Protein AF-A0A967F1Q0-F1 (afdb_monomer)

Structure (mmCIF, N/CA/C/O backbone):
data_AF-A0A967F1Q0-F1
#
_entry.id   AF-A0A967F1Q0-F1
#
loop_
_atom_site.group_PDB
_atom_site.id
_atom_site.type_symbol
_atom_site.label_atom_id
_atom_site.label_alt_id
_atom_site.label_comp_id
_atom_site.label_asym_id
_atom_site.label_entity_id
_atom_site.label_seq_id
_atom_site.pdbx_PDB_ins_code
_atom_site.Cartn_x
_atom_site.Cartn_y
_atom_site.Cartn_z
_atom_site.occupancy
_atom_site.B_iso_or_equiv
_atom_site.auth_seq_id
_atom_site.auth_comp_id
_atom_site.auth_asym_id
_atom_site.auth_atom_id
_atom_site.pdbx_PDB_model_num
ATOM 1 N N . MET A 1 1 ? -15.088 7.584 40.242 1.00 40.59 1 MET A N 1
ATOM 2 C CA . MET A 1 1 ? -15.648 7.899 38.911 1.00 40.59 1 MET A CA 1
ATOM 3 C C . MET A 1 1 ? -15.223 6.775 37.985 1.00 40.59 1 MET A C 1
ATOM 5 O O . MET A 1 1 ? -14.027 6.508 37.978 1.00 40.59 1 MET A O 1
ATOM 9 N N . PRO A 1 2 ? -16.142 6.062 37.309 1.00 47.38 2 PRO A N 1
ATOM 10 C CA . PRO A 1 2 ? -15.741 5.132 36.255 1.00 47.38 2 PRO A CA 1
ATOM 11 C C . PRO A 1 2 ? -14.922 5.892 35.206 1.00 47.38 2 PRO A C 1
ATOM 13 O O . PRO A 1 2 ? -15.144 7.087 34.994 1.00 47.38 2 PRO A O 1
ATOM 16 N N . ASP A 1 3 ? -13.945 5.217 34.608 1.00 48.47 3 ASP A N 1
ATOM 17 C CA . ASP A 1 3 ? -13.047 5.820 33.628 1.00 48.47 3 ASP A CA 1
ATOM 18 C C . ASP A 1 3 ? -13.888 6.428 32.481 1.00 48.47 3 ASP A C 1
ATOM 20 O O . ASP A 1 3 ? -14.773 5.738 31.961 1.00 48.47 3 ASP A O 1
ATOM 24 N N . PRO A 1 4 ? -13.674 7.689 32.046 1.00 51.78 4 PRO A N 1
ATOM 25 C CA . PRO A 1 4 ? -14.474 8.317 30.982 1.00 51.78 4 PRO A CA 1
ATOM 26 C C . PRO A 1 4 ? -14.461 7.543 29.654 1.00 51.78 4 PRO A C 1
ATOM 28 O O . PRO A 1 4 ? -15.267 7.803 28.767 1.00 51.78 4 PRO A O 1
ATOM 31 N N . ILE A 1 5 ? -13.526 6.601 29.510 1.00 51.22 5 ILE A N 1
ATOM 32 C CA . ILE A 1 5 ? -13.337 5.730 28.348 1.00 51.22 5 ILE A CA 1
ATOM 33 C C . ILE A 1 5 ? -14.239 4.479 28.410 1.00 51.22 5 ILE A C 1
ATOM 35 O O . ILE A 1 5 ? -14.384 3.795 27.397 1.00 51.22 5 ILE A O 1
ATOM 39 N N . GLU A 1 6 ? -14.870 4.179 29.547 1.00 62.12 6 GLU A N 1
ATOM 40 C CA . GLU A 1 6 ? -15.749 3.012 29.728 1.00 62.12 6 GLU A CA 1
ATOM 41 C C . GLU A 1 6 ? -17.246 3.348 29.727 1.00 62.12 6 GLU A C 1
ATOM 43 O O . GLU A 1 6 ? -18.082 2.443 29.735 1.00 62.12 6 GLU A O 1
ATOM 48 N N . THR A 1 7 ? -17.612 4.630 29.684 1.00 76.50 7 THR A N 1
ATOM 49 C CA . THR A 1 7 ? -19.016 5.046 29.637 1.00 76.50 7 THR A CA 1
ATOM 50 C C . THR A 1 7 ? -19.571 4.952 28.210 1.00 76.50 7 THR A C 1
ATOM 52 O O . THR A 1 7 ? -18.912 5.305 27.232 1.00 76.50 7 THR A O 1
ATOM 55 N N . LEU A 1 8 ? -20.803 4.448 28.080 1.00 82.38 8 LEU A N 1
ATOM 56 C CA . LEU A 1 8 ? -21.518 4.274 26.809 1.00 82.38 8 LEU A CA 1
ATOM 57 C C . LEU A 1 8 ? -22.806 5.120 26.812 1.00 82.38 8 LEU A C 1
ATOM 59 O O . LEU A 1 8 ? -23.900 4.566 26.823 1.00 82.38 8 LEU A O 1
ATOM 63 N N . PRO A 1 9 ? -22.714 6.465 26.807 1.00 86.25 9 PRO A N 1
ATOM 64 C CA . PRO A 1 9 ? -23.873 7.345 27.016 1.00 86.25 9 PRO A CA 1
ATOM 65 C C . PRO A 1 9 ? -24.923 7.279 25.898 1.00 86.25 9 PRO A C 1
ATOM 67 O O . PRO A 1 9 ? -26.062 7.681 26.100 1.00 86.25 9 PRO A O 1
ATOM 70 N N . ASN A 1 10 ? -24.540 6.792 24.715 1.00 87.00 10 ASN A N 1
ATOM 71 C CA . ASN A 1 10 ? -25.430 6.659 23.559 1.00 87.00 10 ASN A CA 1
ATOM 72 C C . ASN A 1 10 ? -26.118 5.287 23.488 1.00 87.00 10 ASN A C 1
ATOM 74 O O . ASN A 1 10 ? -26.827 5.010 22.521 1.00 87.00 10 ASN A O 1
ATOM 78 N N . LEU A 1 11 ? -25.845 4.402 24.446 1.00 84.94 11 LEU A N 1
ATOM 79 C CA . LEU A 1 11 ? -26.411 3.066 24.492 1.00 84.94 11 LEU A CA 1
ATOM 80 C C . LEU A 1 11 ? -27.620 3.069 25.432 1.00 84.94 11 LEU A C 1
ATOM 82 O O . LEU A 1 11 ? -27.528 3.538 26.561 1.00 84.94 11 LEU A O 1
ATOM 86 N N . ASP A 1 12 ? -28.741 2.528 24.966 1.00 88.38 12 ASP A N 1
ATOM 87 C CA . ASP A 1 12 ? -29.881 2.243 25.831 1.00 88.38 12 ASP A CA 1
ATOM 88 C C . ASP A 1 12 ? -29.633 0.934 26.595 1.00 88.38 12 ASP A C 1
ATOM 90 O O . ASP A 1 12 ? -29.639 -0.155 26.010 1.00 88.38 12 ASP A O 1
ATOM 94 N N . ASP A 1 13 ? -29.421 1.045 27.906 1.00 83.88 13 ASP A N 1
ATOM 95 C CA . ASP A 1 13 ? -29.172 -0.098 28.784 1.00 83.88 13 ASP A CA 1
ATOM 96 C C . ASP A 1 13 ? -30.352 -1.081 28.820 1.00 83.88 13 ASP A C 1
ATOM 98 O O . ASP A 1 13 ? -30.131 -2.284 28.965 1.00 83.88 13 ASP A O 1
ATOM 102 N N . ALA A 1 14 ? -31.596 -0.620 28.622 1.00 86.06 14 ALA A N 1
ATOM 103 C CA . ALA A 1 14 ? -32.768 -1.502 28.599 1.00 86.06 14 ALA A CA 1
ATOM 104 C C . ALA A 1 14 ? -32.758 -2.451 27.388 1.00 86.06 14 ALA A C 1
ATOM 106 O O . ALA A 1 14 ? -33.281 -3.568 27.442 1.00 86.06 14 ALA A O 1
ATOM 107 N N . SER A 1 15 ? -32.123 -2.018 26.299 1.00 84.38 15 SER A N 1
ATOM 108 C CA . SER A 1 15 ? -31.959 -2.792 25.071 1.00 84.38 15 SER A CA 1
ATOM 109 C C . SER A 1 15 ? -30.697 -3.664 25.076 1.00 84.38 15 SER A C 1
ATOM 111 O O . SER A 1 15 ? -30.542 -4.536 24.215 1.00 84.38 15 SER A O 1
ATOM 113 N N . PHE A 1 16 ? -29.786 -3.469 26.036 1.00 80.50 16 PHE A N 1
ATOM 114 C CA . PHE A 1 16 ? -28.521 -4.191 26.082 1.00 80.50 16 PHE A CA 1
ATOM 115 C C . PHE A 1 16 ? -28.653 -5.534 26.806 1.00 80.50 16 PHE A C 1
ATOM 117 O O . PHE A 1 16 ? -28.914 -5.608 28.004 1.00 80.50 16 PHE A O 1
ATOM 124 N N . ARG A 1 17 ? -28.405 -6.630 26.082 1.00 80.31 17 ARG A N 1
ATOM 125 C CA . ARG A 1 17 ? -28.360 -7.984 26.652 1.00 80.31 17 ARG A CA 1
ATOM 126 C C . ARG A 1 17 ? -26.935 -8.502 26.656 1.00 80.31 17 ARG A C 1
ATOM 128 O O . ARG A 1 17 ? -26.283 -8.546 25.614 1.00 80.31 17 ARG A O 1
ATOM 135 N N . GLN A 1 18 ? -26.465 -8.935 27.819 1.00 75.56 18 GLN A N 1
ATOM 136 C CA . GLN A 1 18 ? -25.165 -9.580 27.924 1.00 75.56 18 GLN A CA 1
ATOM 137 C C . GLN A 1 18 ? -25.164 -10.906 27.153 1.00 75.56 18 GLN A C 1
ATOM 139 O O . GLN A 1 18 ? -26.165 -11.622 27.106 1.00 75.56 18 GLN A O 1
ATOM 144 N N . VAL A 1 19 ? -24.038 -11.223 26.514 1.00 73.31 19 VAL A N 1
ATOM 145 C CA . VAL A 1 19 ? -23.930 -12.419 25.677 1.00 73.31 19 VAL A CA 1
ATOM 146 C C . VAL A 1 19 ? -23.923 -13.676 26.549 1.00 73.31 19 VAL A C 1
ATOM 148 O O . VAL A 1 19 ? -22.927 -13.996 27.200 1.00 73.31 19 VAL A O 1
ATOM 151 N N . GLU A 1 20 ? -25.020 -14.432 26.514 1.00 72.25 20 GLU A N 1
ATOM 152 C CA . GLU A 1 20 ? -25.109 -15.759 27.126 1.00 72.25 20 GLU A CA 1
ATOM 153 C C . GLU A 1 20 ? -24.398 -16.800 26.247 1.00 72.25 20 GLU A C 1
ATOM 155 O O . GLU A 1 20 ? -24.955 -17.317 25.277 1.00 72.25 20 GLU A O 1
ATOM 160 N N . ARG A 1 21 ? -23.148 -17.139 26.591 1.00 62.50 21 ARG A N 1
ATOM 161 C CA . ARG A 1 21 ? -22.324 -18.091 25.816 1.00 62.50 21 ARG A CA 1
ATOM 162 C C . ARG A 1 21 ? -22.986 -19.459 25.630 1.00 62.50 21 ARG A C 1
ATOM 164 O O . ARG A 1 21 ? -22.894 -20.022 24.543 1.00 62.50 21 ARG A O 1
ATOM 171 N N . GLY A 1 22 ? -23.705 -19.941 26.647 1.00 63.22 22 GLY A N 1
ATOM 172 C CA . GLY A 1 22 ? -24.428 -21.217 26.604 1.00 63.22 22 GLY A CA 1
ATOM 173 C C . GLY A 1 22 ? -25.547 -21.273 25.558 1.00 63.22 22 GLY A C 1
ATOM 174 O O . GLY A 1 22 ? -25.888 -22.360 25.105 1.00 63.22 22 GLY A O 1
ATOM 175 N N . ARG A 1 23 ? -26.077 -20.121 25.117 1.00 66.25 23 ARG A N 1
ATOM 176 C CA . ARG A 1 23 ? -27.060 -20.053 24.020 1.00 66.25 23 ARG A CA 1
ATOM 177 C C . ARG A 1 23 ? -26.425 -20.052 22.632 1.00 66.25 23 ARG A C 1
ATOM 179 O O . ARG A 1 23 ? -27.080 -20.451 21.677 1.00 66.25 23 ARG A O 1
ATOM 186 N N . LEU A 1 24 ? -25.190 -19.564 22.502 1.00 64.31 24 LEU A N 1
ATOM 187 C CA . LEU A 1 24 ? -24.530 -19.392 21.204 1.00 64.31 24 LEU A CA 1
ATOM 188 C C . LEU A 1 24 ? -23.693 -20.603 20.797 1.00 64.31 24 LEU A C 1
ATOM 190 O O . LEU A 1 24 ? -23.612 -20.915 19.612 1.00 64.31 24 LEU A O 1
ATOM 194 N N . LEU A 1 25 ? -23.051 -21.267 21.760 1.00 63.56 25 LEU A N 1
ATOM 195 C CA . LEU A 1 25 ? -22.160 -22.396 21.509 1.00 63.56 25 LEU A CA 1
ATOM 196 C C . LEU A 1 25 ? -22.367 -23.467 22.592 1.00 63.56 25 LEU A C 1
ATOM 198 O O . LEU A 1 25 ? -21.660 -23.456 23.599 1.00 63.56 25 LEU A O 1
ATOM 202 N N . PRO A 1 26 ? -23.294 -24.419 22.386 1.00 58.00 26 PRO A N 1
ATOM 203 C CA . PRO A 1 26 ? -23.620 -25.452 23.374 1.00 58.00 26 PRO A CA 1
ATOM 204 C C . PRO A 1 26 ? -22.434 -26.347 23.774 1.00 58.00 26 PRO A C 1
ATOM 206 O O . PRO A 1 26 ? -22.479 -26.994 24.813 1.00 58.00 26 PRO A O 1
ATOM 209 N N . SER A 1 27 ? -21.376 -26.394 22.953 1.00 57.84 27 SER A N 1
ATOM 210 C CA . SER A 1 27 ? -20.243 -27.320 23.100 1.00 57.84 27 SER A CA 1
ATOM 211 C C . SER A 1 27 ? -18.863 -26.639 23.089 1.00 57.84 27 SER A C 1
ATOM 213 O O . SER A 1 27 ? -17.848 -27.315 22.905 1.00 57.84 27 SER A O 1
ATOM 215 N N . ALA A 1 28 ? -18.774 -25.313 23.245 1.00 57.28 28 ALA A N 1
ATOM 216 C CA . ALA A 1 28 ? -17.474 -24.639 23.225 1.00 57.28 28 ALA A CA 1
ATOM 217 C C . ALA A 1 28 ? -16.734 -24.803 24.564 1.00 57.28 28 ALA A C 1
ATOM 219 O O . ALA A 1 28 ? -17.024 -24.118 25.539 1.00 57.28 28 ALA A O 1
ATOM 220 N N . SER A 1 29 ? -15.720 -25.669 24.570 1.00 56.41 29 SER A N 1
ATOM 221 C CA . SER A 1 29 ? -14.774 -25.916 25.671 1.00 56.41 29 SER A CA 1
ATOM 222 C C . SER A 1 29 ? -13.824 -24.748 25.982 1.00 56.41 29 SER A C 1
ATOM 224 O O . SER A 1 29 ? -12.983 -24.851 26.872 1.00 56.41 29 SER A O 1
ATOM 226 N N . ASN A 1 30 ? -13.923 -23.632 25.255 1.00 56.94 30 ASN A N 1
ATOM 227 C CA . ASN A 1 30 ? -13.058 -22.475 25.448 1.00 56.94 30 ASN A CA 1
ATOM 228 C C . ASN A 1 30 ? -13.654 -21.514 26.485 1.00 56.94 30 ASN A C 1
ATOM 230 O O . ASN A 1 30 ? -14.551 -20.729 26.190 1.00 56.94 30 ASN A O 1
ATOM 234 N N . THR A 1 31 ? -13.089 -21.533 27.693 1.00 60.00 31 THR A N 1
ATOM 235 C CA . THR A 1 31 ? -13.433 -20.638 28.816 1.00 60.00 31 THR A CA 1
ATOM 236 C C . THR A 1 31 ? -13.039 -19.171 28.564 1.00 60.00 31 THR A C 1
ATOM 238 O O . THR A 1 31 ? -13.511 -18.256 29.243 1.00 60.00 31 THR A O 1
ATOM 241 N N . ASN A 1 32 ? -12.182 -18.923 27.571 1.00 70.50 32 ASN A N 1
ATOM 242 C CA . ASN A 1 32 ? -11.602 -17.609 27.304 1.00 70.50 32 ASN A CA 1
ATOM 243 C C . ASN A 1 32 ? -12.605 -16.632 26.674 1.00 70.50 32 ASN A C 1
ATOM 245 O O . ASN A 1 32 ? -13.505 -17.006 25.923 1.00 70.50 32 ASN A O 1
ATOM 249 N N . TRP A 1 33 ? -12.433 -15.343 26.966 1.00 75.56 33 TRP A N 1
ATOM 250 C CA . TRP A 1 33 ? -13.214 -14.280 26.336 1.00 75.56 33 TRP A CA 1
ATOM 251 C C . TRP A 1 33 ? -12.875 -14.164 24.839 1.00 75.56 33 TRP A C 1
ATOM 253 O O . TRP A 1 33 ? -11.707 -14.331 24.479 1.00 75.56 33 TRP A O 1
ATOM 263 N N . PRO A 1 34 ? -13.849 -13.879 23.949 1.00 82.06 34 PRO A N 1
ATOM 264 C CA . PRO A 1 34 ? -13.570 -13.650 22.533 1.00 82.06 34 PRO A CA 1
ATOM 265 C C . PRO A 1 34 ? -12.533 -12.539 22.353 1.00 82.06 34 PRO A C 1
ATOM 267 O O . PRO A 1 34 ? -12.707 -11.449 22.889 1.00 82.06 34 PRO A O 1
ATOM 270 N N . ARG A 1 35 ? -11.456 -12.805 21.608 1.00 88.25 35 ARG A N 1
ATOM 271 C CA . ARG A 1 35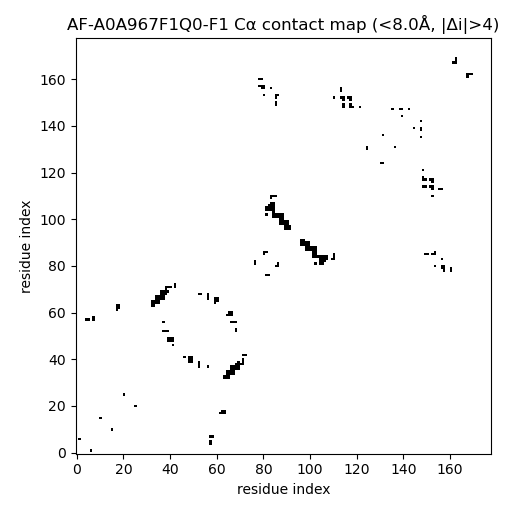 ? -10.357 -11.852 21.387 1.00 88.25 35 ARG A CA 1
ATOM 272 C C . ARG A 1 35 ? -10.526 -11.202 20.021 1.00 88.25 35 ARG A C 1
ATOM 274 O O . ARG A 1 35 ? -10.452 -11.888 19.005 1.00 88.25 35 ARG A O 1
ATOM 281 N N . ILE A 1 36 ? -10.768 -9.897 19.989 1.00 87.69 36 ILE A N 1
ATOM 282 C CA . ILE A 1 36 ? -11.128 -9.152 18.781 1.00 87.69 36 ILE A CA 1
ATOM 283 C C . ILE A 1 36 ? -10.080 -8.071 18.517 1.00 87.69 36 ILE A C 1
ATOM 285 O O . ILE A 1 36 ? -9.857 -7.177 19.333 1.00 87.69 36 ILE A O 1
ATOM 289 N N . LEU A 1 37 ? -9.436 -8.144 17.353 1.00 92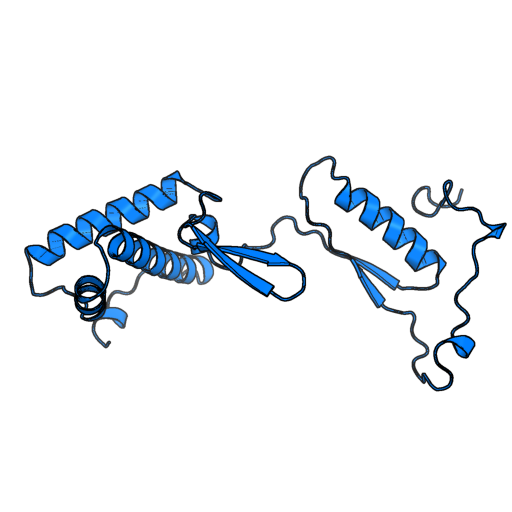.38 37 LEU A N 1
ATOM 290 C CA . LEU A 1 37 ? -8.545 -7.099 16.855 1.00 92.38 37 LEU A CA 1
ATOM 291 C C . LEU A 1 37 ? -9.341 -6.133 15.974 1.00 92.38 37 LEU A C 1
ATOM 293 O O . LEU A 1 37 ? -10.000 -6.566 15.031 1.00 92.38 37 LEU A O 1
ATOM 297 N N . LEU A 1 38 ? -9.253 -4.834 16.252 1.00 90.94 38 LEU A N 1
ATOM 298 C CA . LEU A 1 38 ? -9.904 -3.793 15.468 1.00 90.94 38 LEU A CA 1
ATOM 299 C C . LEU A 1 38 ? -8.885 -2.961 14.676 1.00 90.94 38 LEU A C 1
ATOM 301 O O . LEU A 1 38 ? -7.832 -2.578 15.196 1.00 90.94 38 LEU A O 1
ATOM 305 N N . LEU A 1 39 ? -9.225 -2.660 13.419 1.00 89.19 39 LEU A N 1
ATOM 306 C CA . LEU A 1 39 ? -8.392 -1.928 12.460 1.00 89.19 39 LEU A CA 1
ATOM 307 C C . LEU A 1 39 ? -9.158 -0.712 11.915 1.00 89.19 39 LEU A C 1
ATOM 309 O O . LEU A 1 39 ? -10.338 -0.827 11.591 1.00 89.19 39 LEU A O 1
ATOM 313 N N . HIS A 1 40 ? -8.489 0.436 11.748 1.00 86.44 40 HIS A N 1
ATOM 314 C CA . HIS A 1 40 ? -9.099 1.661 11.207 1.00 86.44 40 HIS A CA 1
ATOM 315 C C . HIS A 1 40 ? -8.289 2.254 10.045 1.00 86.44 40 HIS A C 1
ATOM 317 O O . HIS A 1 40 ? -7.100 2.486 10.172 1.00 86.44 40 HIS A O 1
ATOM 323 N N . GLY A 1 41 ? -8.912 2.603 8.917 1.00 80.44 41 GLY A N 1
ATOM 324 C CA . GLY A 1 41 ? -8.188 2.965 7.682 1.00 80.44 41 GLY A CA 1
ATOM 325 C C . GLY A 1 41 ? -7.621 4.392 7.560 1.00 80.44 41 GLY A C 1
ATOM 326 O O . GLY A 1 41 ? -7.178 4.765 6.477 1.00 80.44 41 GLY A O 1
ATOM 327 N N . SER A 1 42 ? -7.662 5.227 8.603 1.00 78.75 42 SER A N 1
ATOM 328 C CA . SER A 1 42 ? -7.215 6.631 8.535 1.00 78.75 42 SER A CA 1
ATOM 329 C C . SER A 1 42 ? -6.230 6.987 9.648 1.00 78.75 42 SER A C 1
ATOM 331 O O . SER A 1 42 ? -6.495 6.716 10.820 1.00 78.75 42 SER A O 1
ATOM 333 N N . LEU A 1 43 ? -5.137 7.654 9.253 1.00 77.62 43 LEU A N 1
ATOM 334 C CA . LEU A 1 43 ? -4.059 8.172 10.111 1.00 77.62 43 LEU A CA 1
ATOM 335 C C . LEU A 1 43 ? -4.200 9.672 10.426 1.00 77.62 43 LEU A C 1
ATOM 337 O O . LEU A 1 43 ? -3.284 10.295 10.953 1.00 77.62 43 LEU A O 1
ATOM 341 N N . ARG A 1 44 ? -5.328 10.289 10.057 1.00 77.31 44 ARG A N 1
ATOM 342 C CA . ARG A 1 44 ? -5.566 11.713 10.330 1.00 77.31 44 ARG A CA 1
ATOM 343 C C . ARG A 1 44 ? -5.627 11.967 11.834 1.00 77.31 44 ARG A C 1
ATOM 345 O O . ARG A 1 44 ? -6.139 11.131 12.575 1.00 77.31 44 ARG A O 1
ATOM 352 N N . ASN A 1 45 ? -5.230 13.172 12.247 1.00 70.56 45 ASN A N 1
ATOM 353 C CA . ASN A 1 45 ? -5.327 13.607 13.642 1.00 70.56 45 ASN A CA 1
ATOM 354 C C . ASN A 1 45 ? -6.757 13.433 14.203 1.00 70.56 45 ASN A C 1
ATOM 356 O O . ASN A 1 45 ? -6.947 12.838 15.262 1.00 70.56 45 ASN A O 1
ATOM 360 N N . ARG A 1 46 ? -7.776 13.844 13.428 1.00 83.94 46 ARG A N 1
ATOM 361 C CA . ARG A 1 46 ? -9.199 13.565 13.691 1.00 83.94 46 ARG A CA 1
ATOM 362 C C . ARG A 1 46 ? -9.739 12.585 12.647 1.00 83.94 46 ARG A C 1
ATOM 364 O O . ARG A 1 46 ? -9.877 12.928 11.473 1.00 83.94 46 ARG A O 1
ATOM 371 N N . SER A 1 47 ? -10.008 11.352 13.070 1.00 84.38 47 SER A N 1
ATOM 372 C CA . SER A 1 47 ? -10.329 10.219 12.195 1.00 84.38 47 SER A CA 1
ATOM 373 C C . SER A 1 47 ? -11.651 9.574 12.616 1.00 84.38 47 SER A C 1
ATOM 375 O O . SER A 1 47 ? -11.690 8.850 13.605 1.00 84.38 47 SER A O 1
ATOM 377 N N . PHE A 1 48 ? -12.734 9.807 11.865 1.00 89.81 48 PHE A N 1
ATOM 378 C CA . PHE A 1 48 ? -14.055 9.241 12.187 1.00 89.81 48 PHE A CA 1
ATOM 379 C C . PHE A 1 48 ? -14.052 7.712 12.206 1.00 89.81 48 PHE A C 1
ATOM 381 O O . PHE A 1 48 ? -14.636 7.118 13.100 1.00 89.81 48 PHE A O 1
ATOM 388 N N . SER A 1 49 ? -13.324 7.066 11.289 1.00 83.81 49 SER A N 1
ATOM 389 C CA . SER A 1 49 ? -13.159 5.609 11.317 1.00 83.81 49 SER A CA 1
ATOM 390 C C . SER A 1 49 ? -12.471 5.125 12.593 1.00 83.81 49 SER A C 1
ATOM 392 O O . SER A 1 49 ? -12.811 4.056 13.087 1.00 83.81 49 SER A O 1
ATOM 394 N N . ARG A 1 50 ? -11.509 5.895 13.129 1.00 86.56 50 ARG A N 1
ATOM 395 C CA . ARG A 1 50 ? -10.842 5.559 14.395 1.00 86.56 50 ARG A CA 1
ATOM 396 C C . ARG A 1 50 ? -11.810 5.725 15.565 1.00 86.56 50 ARG A C 1
ATOM 398 O O . ARG A 1 50 ? -11.942 4.796 16.344 1.00 86.56 50 ARG A O 1
ATOM 405 N N . LEU A 1 51 ? -12.551 6.833 15.613 1.00 90.25 51 LEU A N 1
ATOM 406 C CA . LEU A 1 51 ? -13.559 7.084 16.651 1.00 90.25 51 LEU A CA 1
ATOM 407 C C . LEU A 1 51 ? -14.653 6.003 16.666 1.00 90.25 51 LEU A C 1
ATOM 409 O O . LEU A 1 51 ? -14.964 5.454 17.712 1.00 90.25 51 LEU A O 1
ATOM 413 N N . VAL A 1 52 ? -15.180 5.616 15.499 1.00 91.44 52 VAL A N 1
ATOM 414 C CA . VAL A 1 52 ? -16.150 4.507 15.389 1.00 91.44 52 VAL A CA 1
ATOM 415 C C . VAL A 1 52 ? -15.544 3.188 15.869 1.00 91.44 52 VAL A C 1
ATOM 417 O O . VAL A 1 52 ? -16.218 2.398 16.521 1.00 91.44 52 VAL A O 1
ATOM 420 N N . THR A 1 53 ? -14.267 2.950 15.569 1.00 91.94 53 THR A N 1
ATOM 421 C CA . THR A 1 53 ? -13.554 1.755 16.034 1.00 91.94 53 THR A CA 1
ATOM 422 C C . THR A 1 53 ? -13.398 1.747 17.557 1.00 91.94 53 THR A C 1
ATOM 424 O O . THR A 1 53 ? -13.546 0.701 18.182 1.00 91.94 53 THR A O 1
ATOM 427 N N . GLU A 1 54 ? -13.130 2.902 18.163 1.00 90.44 54 GLU A N 1
ATOM 428 C CA . GLU A 1 54 ? -13.049 3.064 19.617 1.00 90.44 54 GLU A CA 1
ATOM 429 C C . GLU A 1 54 ? -14.410 2.799 20.284 1.00 90.44 54 GLU A C 1
ATOM 431 O O . GLU A 1 54 ? -14.465 2.028 21.241 1.00 90.44 54 GLU A O 1
ATOM 436 N N . GLU A 1 55 ? -15.513 3.325 19.738 1.00 92.12 55 GLU A N 1
ATOM 437 C CA . GLU A 1 55 ? -16.865 3.027 20.245 1.00 92.12 55 GLU A CA 1
ATOM 438 C C . GLU A 1 55 ? -17.239 1.548 20.073 1.00 92.12 55 GLU A C 1
ATOM 440 O O . GLU A 1 55 ? -17.743 0.913 21.000 1.00 92.12 55 GLU A O 1
ATOM 445 N N . ALA A 1 56 ? -16.929 0.953 18.917 1.00 92.50 56 ALA A N 1
ATOM 446 C CA . ALA A 1 56 ? -17.149 -0.471 18.683 1.00 92.50 56 ALA A CA 1
ATOM 447 C C . ALA A 1 56 ? -16.369 -1.333 19.687 1.00 92.50 56 ALA A C 1
ATOM 449 O O . ALA A 1 56 ? -16.904 -2.309 20.212 1.00 92.50 56 ALA A O 1
ATOM 450 N N . ALA A 1 57 ? -15.126 -0.957 20.009 1.00 91.69 57 ALA A N 1
ATOM 451 C CA . ALA A 1 57 ? -14.334 -1.652 21.017 1.00 91.69 57 ALA A CA 1
ATOM 452 C C . ALA A 1 57 ? -14.992 -1.592 22.405 1.00 91.69 57 ALA A C 1
ATOM 454 O O . ALA A 1 57 ? -15.021 -2.606 23.101 1.00 91.69 57 ALA A O 1
ATOM 455 N N . ARG A 1 58 ? -15.565 -0.448 22.801 1.00 89.50 58 ARG A N 1
ATOM 456 C CA . ARG A 1 58 ? -16.285 -0.319 24.082 1.00 89.50 58 ARG A CA 1
ATOM 457 C C . ARG A 1 58 ? -17.511 -1.226 24.141 1.00 89.50 58 ARG A C 1
ATOM 459 O O . ARG A 1 58 ? -17.675 -1.966 25.109 1.00 89.50 58 ARG A O 1
ATOM 466 N N . ILE A 1 59 ? -18.323 -1.231 23.084 1.00 90.44 59 ILE A N 1
ATOM 467 C CA . ILE A 1 59 ? -19.506 -2.097 22.979 1.00 90.44 59 ILE A CA 1
ATOM 468 C C . ILE A 1 59 ? -19.099 -3.577 23.074 1.00 90.44 59 ILE A C 1
ATOM 470 O O . ILE A 1 59 ? -19.692 -4.345 23.829 1.00 90.44 59 ILE A O 1
ATOM 474 N N . LEU A 1 60 ? -18.041 -3.982 22.368 1.00 89.56 60 LEU A N 1
ATOM 475 C CA . LEU A 1 60 ? -17.536 -5.358 22.394 1.00 89.56 60 LEU A CA 1
ATOM 476 C C . LEU A 1 60 ? -16.993 -5.768 23.770 1.00 89.56 60 LEU A C 1
ATOM 478 O O . LEU A 1 60 ? -17.257 -6.885 24.217 1.00 89.56 60 LEU A O 1
ATOM 482 N N . ARG A 1 61 ? -16.289 -4.875 24.477 1.00 88.00 61 ARG A N 1
ATOM 483 C CA . ARG A 1 61 ? -15.872 -5.122 25.870 1.00 88.00 61 ARG A CA 1
ATOM 484 C C . ARG A 1 61 ? -17.070 -5.310 26.784 1.00 88.00 61 ARG A C 1
ATOM 486 O O . ARG A 1 61 ? -17.069 -6.231 27.596 1.00 88.00 61 ARG A O 1
ATOM 493 N N . ARG A 1 62 ? -18.121 -4.504 26.610 1.00 86.00 62 ARG A N 1
ATOM 494 C CA . ARG A 1 62 ? -19.371 -4.645 27.367 1.00 86.00 62 ARG A CA 1
ATOM 495 C C . ARG A 1 62 ? -20.074 -5.978 27.084 1.00 86.00 62 ARG A C 1
ATOM 497 O O . ARG A 1 62 ? -20.671 -6.554 27.987 1.00 86.00 62 ARG A O 1
ATOM 504 N N . PHE A 1 63 ? -19.934 -6.518 25.873 1.00 85.94 63 PHE A N 1
ATOM 505 C CA . PHE A 1 63 ? -20.367 -7.878 25.529 1.00 85.94 63 PHE A CA 1
ATOM 506 C C . PHE A 1 63 ? -19.447 -8.995 26.066 1.00 85.94 63 PHE A C 1
ATOM 508 O O . PHE A 1 63 ? -19.745 -10.175 25.873 1.00 85.94 63 PHE A O 1
ATOM 515 N N . GLY A 1 64 ? -18.357 -8.663 26.765 1.00 84.44 64 GLY A N 1
ATOM 516 C CA . GLY A 1 64 ? -17.435 -9.629 27.366 1.00 84.44 64 GLY A CA 1
ATOM 517 C C . GLY A 1 64 ? -16.347 -10.139 26.417 1.00 84.44 64 GLY A C 1
ATOM 518 O O . GLY A 1 64 ? -15.910 -11.284 26.563 1.00 84.44 64 GLY A O 1
ATOM 519 N N . ALA A 1 65 ? -15.940 -9.326 25.435 1.00 86.12 65 ALA A N 1
ATOM 520 C CA . ALA A 1 65 ? -14.799 -9.591 24.557 1.00 86.12 65 ALA A CA 1
ATOM 521 C C . ALA A 1 65 ? -13.521 -8.863 25.024 1.00 86.12 65 ALA A C 1
ATOM 523 O O . ALA A 1 65 ? -13.566 -7.724 25.486 1.00 86.12 65 ALA A O 1
ATOM 524 N N . GLU A 1 66 ? -12.357 -9.487 24.831 1.00 87.06 66 GLU A N 1
ATOM 525 C CA . GLU A 1 66 ? -11.057 -8.810 24.895 1.00 87.06 66 GLU A C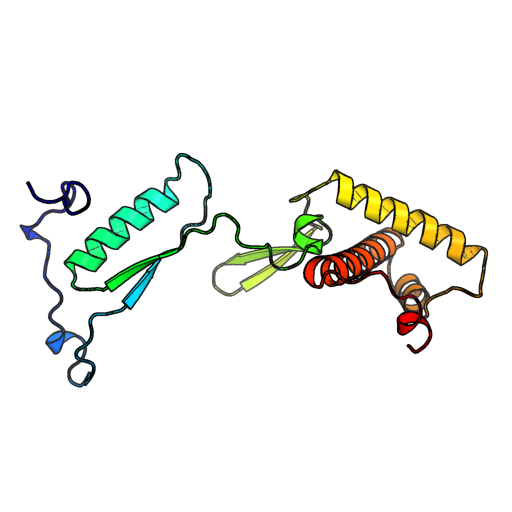A 1
ATOM 526 C C . GLU A 1 66 ? -10.825 -8.096 23.557 1.00 87.06 66 GLU A C 1
ATOM 528 O O . GLU A 1 66 ? -10.753 -8.737 22.512 1.00 87.06 66 GLU A O 1
ATOM 533 N N . THR A 1 67 ? -10.678 -6.773 23.560 1.00 91.25 67 THR A N 1
ATOM 534 C CA . THR A 1 67 ? -10.443 -6.010 22.322 1.00 91.25 67 THR A CA 1
ATOM 535 C C . THR A 1 67 ? -9.049 -5.404 22.291 1.00 91.25 67 THR A C 1
ATOM 537 O O . THR A 1 67 ? -8.625 -4.819 23.290 1.00 91.25 67 THR A O 1
ATOM 540 N N . ARG A 1 68 ? -8.391 -5.402 21.132 1.00 89.31 68 ARG A N 1
ATOM 541 C CA . ARG A 1 68 ? -7.174 -4.612 20.888 1.00 89.31 68 ARG A CA 1
ATOM 542 C C . ARG A 1 68 ? -7.347 -3.768 19.635 1.00 89.31 68 ARG A C 1
ATOM 544 O O . ARG A 1 68 ? -7.858 -4.265 18.638 1.00 89.31 68 ARG A O 1
ATOM 551 N N . THR A 1 69 ? -6.892 -2.522 19.668 1.00 86.19 69 THR A N 1
ATOM 552 C CA . THR A 1 69 ? -6.877 -1.643 18.490 1.00 86.19 69 THR A CA 1
ATOM 553 C C . THR A 1 69 ? -5.451 -1.535 17.981 1.00 86.19 69 THR A C 1
ATOM 555 O O . THR A 1 69 ? -4.537 -1.258 18.756 1.00 86.19 69 THR A O 1
ATOM 558 N N . PHE A 1 70 ? -5.245 -1.759 16.687 1.00 81.94 70 PHE A N 1
ATOM 559 C CA . PHE A 1 70 ? -3.920 -1.646 16.087 1.00 81.94 70 PHE A CA 1
ATOM 560 C C . PHE A 1 70 ? -3.664 -0.219 15.579 1.00 81.94 70 PHE A C 1
ATOM 562 O O . PHE A 1 70 ? -4.457 0.312 14.799 1.00 81.94 70 PHE A O 1
ATOM 569 N N . ASN A 1 71 ? -2.534 0.387 15.959 1.00 77.06 71 ASN A N 1
ATOM 570 C CA . ASN A 1 71 ? -2.105 1.663 15.388 1.00 77.06 71 ASN A CA 1
ATOM 571 C C . ASN A 1 71 ? -1.426 1.425 14.035 1.00 77.06 71 ASN A C 1
ATOM 573 O O . ASN A 1 71 ? -0.300 0.944 13.979 1.00 77.06 71 ASN A O 1
ATOM 577 N N . LEU A 1 72 ? -2.100 1.792 12.944 1.00 72.12 72 LEU A N 1
ATOM 578 C CA . LEU A 1 72 ? -1.548 1.656 11.592 1.00 72.12 72 LEU A CA 1
ATOM 579 C C . LEU A 1 72 ? -0.411 2.656 11.278 1.00 72.12 72 LEU A C 1
ATOM 581 O O . LEU A 1 72 ? 0.168 2.589 10.194 1.00 72.12 72 LEU A O 1
ATOM 585 N N . SER A 1 73 ? -0.110 3.613 12.164 1.00 72.00 73 SER A N 1
ATOM 586 C CA . SER A 1 73 ? 0.943 4.609 11.920 1.00 72.00 73 SER A CA 1
ATOM 587 C C . SER A 1 73 ? 2.307 3.933 11.872 1.00 72.00 73 SER A C 1
ATOM 589 O O . SER A 1 73 ? 2.658 3.178 12.771 1.00 72.00 73 SER A O 1
ATOM 591 N N . GLY A 1 74 ? 3.087 4.223 10.833 1.00 63.28 74 GLY A N 1
ATOM 592 C CA . GLY A 1 74 ? 4.420 3.640 10.678 1.00 63.28 74 GLY A CA 1
ATOM 593 C C . GLY A 1 74 ? 4.427 2.195 10.176 1.00 63.28 74 GLY A C 1
ATOM 594 O O . GLY A 1 74 ? 5.499 1.601 10.099 1.00 63.28 74 GLY A O 1
ATOM 595 N N . LEU A 1 75 ? 3.274 1.629 9.788 1.00 68.56 75 LEU A N 1
ATOM 596 C CA . LEU A 1 75 ? 3.275 0.382 9.028 1.00 68.56 75 LEU A CA 1
ATOM 597 C C . LEU A 1 75 ? 3.990 0.598 7.686 1.00 68.56 75 LEU A C 1
ATOM 599 O O . LEU A 1 75 ? 3.626 1.527 6.954 1.00 68.56 75 LEU A O 1
ATOM 603 N N . PRO A 1 76 ? 4.966 -0.255 7.330 1.00 55.62 76 PRO A N 1
ATOM 604 C CA . PRO A 1 76 ? 5.575 -0.198 6.015 1.00 55.62 76 PRO A CA 1
ATOM 605 C C . PRO A 1 76 ? 4.510 -0.507 4.966 1.00 55.62 76 PRO A C 1
ATOM 607 O O . PRO A 1 76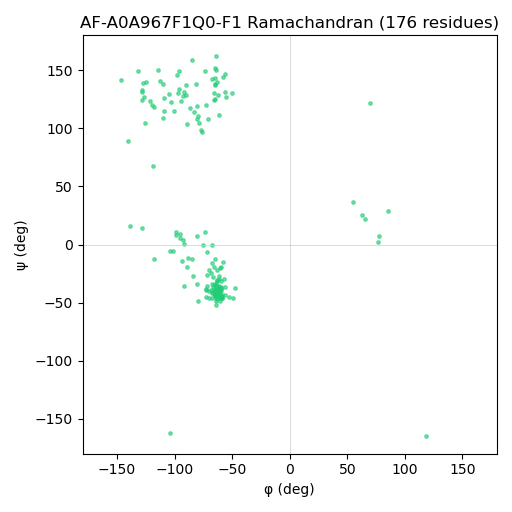 ? 3.665 -1.391 5.143 1.00 55.62 76 PRO A O 1
ATOM 610 N N . LEU A 1 77 ? 4.544 0.225 3.855 1.00 59.75 77 LEU A N 1
ATOM 611 C CA . LEU A 1 77 ? 3.748 -0.168 2.705 1.00 59.75 77 LEU A CA 1
ATOM 612 C C . LEU A 1 77 ? 4.274 -1.513 2.192 1.00 59.75 77 LEU A C 1
ATOM 614 O O . LEU A 1 77 ? 5.491 -1.696 2.114 1.00 59.75 77 LEU A O 1
ATOM 618 N N . PRO A 1 78 ? 3.390 -2.451 1.822 1.00 52.31 78 PRO A N 1
ATOM 619 C CA . PRO A 1 78 ? 3.805 -3.610 1.055 1.00 52.31 78 PRO A CA 1
ATOM 620 C C . PRO A 1 78 ? 4.366 -3.099 -0.282 1.00 52.31 78 PRO A C 1
ATOM 622 O O . PRO A 1 78 ? 3.622 -2.543 -1.089 1.00 52.31 78 PRO A O 1
ATOM 625 N N . ASP A 1 79 ? 5.676 -3.254 -0.474 1.00 57.69 79 ASP A N 1
ATOM 626 C CA . ASP A 1 79 ? 6.474 -2.853 -1.641 1.00 57.69 79 ASP A CA 1
ATOM 627 C C . ASP A 1 79 ? 6.679 -1.335 -1.881 1.00 57.69 79 ASP A C 1
ATOM 629 O O . ASP A 1 79 ? 5.756 -0.583 -2.199 1.00 57.69 79 ASP A O 1
ATOM 633 N N . ASP A 1 80 ? 7.945 -0.894 -1.927 1.00 60.53 80 ASP A N 1
ATOM 634 C CA . ASP A 1 80 ? 8.341 0.474 -2.325 1.00 60.53 80 ASP A CA 1
ATOM 635 C C . ASP A 1 80 ? 7.854 0.868 -3.718 1.00 60.53 80 ASP A C 1
ATOM 637 O O . ASP A 1 80 ? 7.581 2.035 -3.991 1.00 60.53 80 ASP A O 1
ATOM 641 N N . ALA A 1 81 ? 7.704 -0.099 -4.625 1.00 58.53 81 ALA A N 1
ATOM 642 C CA . ALA A 1 81 ? 7.148 0.171 -5.943 1.00 58.53 81 ALA A CA 1
ATOM 643 C C . ALA A 1 81 ? 5.720 0.742 -5.847 1.00 58.53 81 ALA A C 1
ATOM 645 O O . ALA A 1 81 ? 5.332 1.551 -6.692 1.00 58.53 81 ALA A O 1
ATOM 646 N N . ALA A 1 82 ? 4.947 0.357 -4.825 1.00 66.31 82 ALA A N 1
ATOM 647 C CA . ALA A 1 82 ? 3.631 0.924 -4.567 1.00 66.31 82 ALA A CA 1
ATOM 648 C C . ALA A 1 82 ? 3.721 2.350 -4.017 1.00 66.31 82 ALA A C 1
ATOM 650 O O . ALA A 1 82 ? 2.946 3.213 -4.437 1.00 66.31 82 ALA A O 1
ATOM 651 N N . TRP A 1 83 ? 4.706 2.609 -3.155 1.00 64.62 83 TRP A N 1
ATOM 652 C CA . TRP A 1 83 ? 5.009 3.943 -2.636 1.00 64.62 83 TRP A CA 1
ATOM 653 C C . TRP A 1 83 ? 5.614 4.892 -3.683 1.00 64.62 83 TRP A C 1
ATOM 655 O O . TRP A 1 83 ? 5.497 6.101 -3.550 1.00 64.62 83 TRP A O 1
ATOM 665 N N . LEU A 1 84 ? 6.202 4.376 -4.759 1.00 70.69 84 LEU A N 1
ATOM 666 C CA . LEU A 1 84 ? 6.743 5.165 -5.875 1.00 70.69 84 LEU A CA 1
ATOM 667 C C . LEU A 1 84 ? 5.733 5.368 -7.016 1.00 70.69 84 LEU A C 1
ATOM 669 O O . LEU A 1 84 ? 6.083 5.883 -8.078 1.00 70.69 84 LEU A O 1
ATOM 673 N N . GLY A 1 85 ? 4.491 4.897 -6.852 1.00 75.00 85 GLY A N 1
ATOM 674 C CA . GLY A 1 85 ? 3.480 4.940 -7.911 1.00 75.00 85 GLY A CA 1
ATOM 675 C C . GLY A 1 85 ? 3.825 4.072 -9.132 1.00 75.00 85 GLY A C 1
ATOM 676 O O . GLY A 1 85 ? 3.321 4.301 -10.226 1.00 75.00 85 GLY A O 1
ATOM 677 N N . LEU A 1 86 ? 4.684 3.061 -8.979 1.00 77.00 86 LEU A N 1
ATOM 678 C CA . LEU A 1 86 ? 5.143 2.179 -10.062 1.00 77.00 86 LEU A CA 1
ATOM 679 C C . LEU A 1 86 ? 4.330 0.879 -10.171 1.00 77.00 86 LEU A C 1
ATOM 681 O O . LEU A 1 86 ? 4.704 -0.020 -10.930 1.00 77.00 86 LEU A O 1
ATOM 685 N N . VAL A 1 87 ? 3.223 0.769 -9.433 1.00 76.50 87 VAL A N 1
ATOM 686 C CA . VAL A 1 87 ? 2.303 -0.379 -9.471 1.00 76.50 87 VAL A CA 1
ATOM 687 C C . VAL A 1 87 ? 0.928 0.018 -10.014 1.00 76.50 87 VAL A C 1
ATOM 689 O O . VAL A 1 87 ? 0.494 1.163 -9.844 1.00 76.50 87 VAL A O 1
ATOM 692 N N . PRO A 1 88 ? 0.207 -0.911 -10.664 1.00 73.50 88 PRO A N 1
ATOM 693 C CA . PRO A 1 88 ? -1.196 -0.723 -11.006 1.00 73.50 88 PRO A CA 1
ATOM 694 C C . PRO A 1 88 ? -2.057 -0.449 -9.770 1.00 73.50 88 PRO A C 1
ATOM 696 O O . PRO A 1 88 ? -1.850 -1.012 -8.700 1.00 73.50 88 PRO A O 1
ATOM 699 N N . ARG A 1 89 ? -3.062 0.408 -9.923 1.00 73.38 89 ARG A N 1
ATOM 700 C CA . ARG A 1 89 ? -4.031 0.708 -8.871 1.00 73.38 89 ARG A CA 1
ATOM 701 C C . ARG A 1 89 ? -4.975 -0.477 -8.692 1.00 73.38 89 ARG A C 1
ATOM 703 O O . ARG A 1 89 ? -5.677 -0.832 -9.631 1.00 73.38 89 ARG A O 1
ATOM 710 N N . GLN A 1 90 ? -5.013 -1.058 -7.503 1.00 72.94 90 GLN A N 1
ATOM 711 C CA . GLN A 1 90 ? -5.879 -2.192 -7.189 1.00 72.94 90 GLN A CA 1
ATOM 712 C C . GLN A 1 90 ? -7.173 -1.703 -6.526 1.00 72.94 90 GLN A C 1
ATOM 714 O O . GLN A 1 90 ? -7.144 -0.851 -5.635 1.00 72.94 90 GLN A O 1
ATOM 719 N N . TYR A 1 91 ? -8.309 -2.228 -6.976 1.00 61.56 91 TYR A N 1
ATOM 720 C CA . TYR A 1 91 ? -9.609 -2.056 -6.337 1.00 61.56 91 TYR A CA 1
ATOM 721 C C . TYR A 1 91 ? -10.155 -3.440 -5.996 1.00 61.56 91 TYR A C 1
ATOM 723 O O . TYR A 1 91 ? -10.305 -4.270 -6.890 1.00 61.56 91 TYR A O 1
ATOM 731 N N . SER A 1 92 ? -10.472 -3.687 -4.729 1.00 53.56 92 SER A N 1
ATOM 732 C CA . SER A 1 92 ? -11.156 -4.907 -4.305 1.00 53.56 92 SER A CA 1
ATOM 733 C C . SER A 1 92 ? -12.399 -4.546 -3.496 1.00 53.56 92 SER A C 1
ATOM 735 O O . SER A 1 92 ? -12.351 -3.750 -2.559 1.00 53.56 92 SER A O 1
ATOM 737 N N . SER A 1 93 ? -13.545 -5.095 -3.893 1.00 53.16 93 SER A N 1
ATOM 738 C CA . SER A 1 93 ? -14.774 -5.058 -3.098 1.00 53.16 93 SER A CA 1
ATOM 739 C C . SER A 1 93 ? -15.573 -6.338 -3.338 1.00 53.16 93 SER A C 1
ATOM 741 O O . SER A 1 93 ? -15.579 -6.876 -4.446 1.00 53.16 93 SER A O 1
ATOM 743 N N . GLY A 1 94 ? -16.196 -6.873 -2.281 1.00 50.09 94 GLY A N 1
ATOM 744 C CA . GLY A 1 94 ? -17.033 -8.077 -2.370 1.00 50.09 94 GLY A CA 1
ATOM 745 C C . GLY A 1 94 ? -16.333 -9.301 -2.982 1.00 50.09 94 GLY A C 1
ATOM 746 O O . GLY A 1 94 ? -16.950 -10.019 -3.763 1.00 50.09 94 GLY A O 1
ATOM 747 N N . GLY A 1 95 ? -15.037 -9.499 -2.707 1.00 55.44 95 GLY A N 1
ATOM 748 C CA . GLY A 1 95 ? -14.258 -10.645 -3.202 1.00 55.44 95 GLY A CA 1
ATOM 749 C C . GLY A 1 95 ? -13.819 -10.575 -4.671 1.00 55.44 95 GLY A C 1
ATOM 750 O O . GLY A 1 95 ? -13.186 -11.509 -5.152 1.00 55.44 95 GLY A O 1
ATOM 751 N N . LYS A 1 96 ? -14.114 -9.487 -5.398 1.00 52.34 96 LYS A N 1
ATOM 752 C CA . LYS A 1 96 ? -13.684 -9.304 -6.794 1.00 52.34 96 LYS A CA 1
ATOM 753 C C . LYS A 1 96 ? -12.516 -8.331 -6.867 1.00 52.34 96 LYS A C 1
ATOM 755 O O . LYS A 1 96 ? -12.634 -7.179 -6.451 1.00 52.34 96 LYS A O 1
ATOM 760 N N . GLU A 1 97 ? -11.405 -8.788 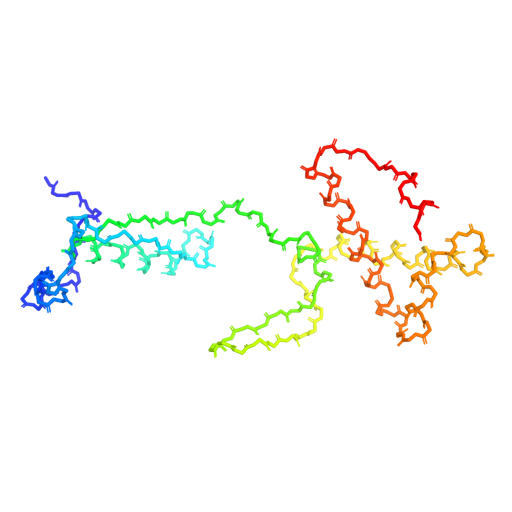-7.429 1.00 64.00 97 GLU A N 1
ATOM 761 C CA . GLU A 1 97 ? -10.213 -7.973 -7.640 1.00 64.00 97 GLU A CA 1
ATOM 762 C C . GLU A 1 97 ? -10.238 -7.322 -9.030 1.00 64.00 97 GLU A C 1
ATOM 764 O O . GLU A 1 97 ? -10.508 -7.973 -10.040 1.00 64.00 97 GLU A O 1
ATOM 769 N N . ARG A 1 98 ? -9.980 -6.012 -9.093 1.00 73.44 98 ARG A N 1
ATOM 770 C CA . ARG A 1 98 ? -9.880 -5.245 -10.340 1.00 73.44 98 ARG A CA 1
ATOM 771 C C . ARG A 1 98 ? -8.576 -4.459 -10.368 1.00 73.44 98 ARG A C 1
ATOM 773 O O . ARG A 1 98 ? -8.315 -3.632 -9.494 1.00 73.44 98 ARG A O 1
ATOM 780 N N . ILE A 1 99 ? -7.791 -4.675 -11.420 1.00 77.38 99 ILE A N 1
ATOM 781 C CA . ILE A 1 99 ? -6.539 -3.958 -11.673 1.00 77.38 99 ILE A CA 1
ATOM 782 C C . ILE A 1 99 ? -6.822 -2.765 -12.597 1.00 77.38 99 ILE A C 1
ATOM 784 O O . ILE A 1 99 ? -7.367 -2.919 -13.687 1.00 77.38 99 ILE A O 1
ATOM 788 N N . GLY A 1 100 ? -6.471 -1.563 -12.147 1.00 75.62 100 GLY A N 1
ATOM 789 C CA . GLY A 1 100 ? -6.637 -0.296 -12.859 1.00 75.62 100 GLY A CA 1
ATOM 790 C C . GLY A 1 100 ? -5.336 0.255 -13.455 1.00 75.62 100 GLY A C 1
ATOM 791 O O . GLY A 1 100 ? -4.337 -0.443 -13.617 1.00 75.62 100 GLY A O 1
ATOM 792 N N . ARG A 1 101 ? -5.338 1.553 -13.7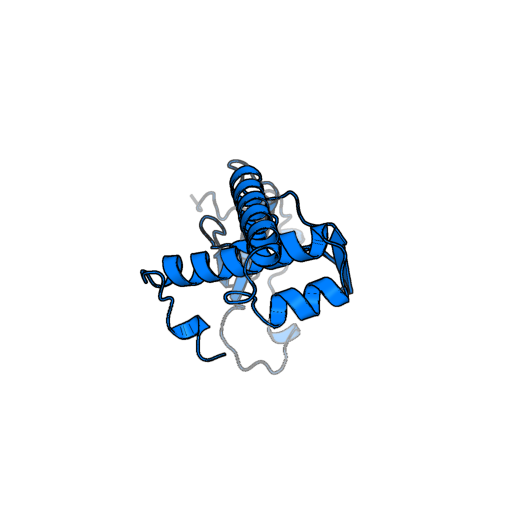92 1.00 80.12 101 ARG A N 1
ATOM 793 C CA . ARG A 1 101 ? -4.156 2.268 -14.320 1.00 80.12 101 ARG A CA 1
ATOM 794 C C . ARG A 1 101 ? -3.022 2.322 -13.290 1.00 80.12 101 ARG A C 1
ATOM 796 O O . ARG A 1 101 ? -3.271 2.171 -12.098 1.00 80.12 101 ARG A O 1
ATOM 803 N N . ILE A 1 102 ? -1.796 2.603 -13.743 1.00 74.81 102 ILE A N 1
ATOM 804 C CA . ILE A 1 102 ? -0.649 2.871 -12.858 1.00 74.81 102 ILE A CA 1
ATOM 805 C C . ILE A 1 102 ? -1.029 3.926 -11.810 1.00 74.81 102 ILE A C 1
ATOM 807 O O . ILE A 1 102 ? -1.634 4.955 -12.132 1.00 74.81 102 ILE A O 1
ATOM 811 N N . SER A 1 103 ? -0.735 3.622 -10.549 1.00 72.69 103 SER A N 1
ATOM 812 C CA . SER A 1 103 ? -1.055 4.470 -9.410 1.00 72.69 103 SER A CA 1
ATOM 813 C C . SER A 1 103 ? -0.288 5.790 -9.489 1.00 72.69 103 SER A C 1
ATOM 815 O O . SER A 1 103 ? 0.899 5.812 -9.768 1.00 72.69 103 SER A O 1
ATOM 817 N N . LYS A 1 104 ? -0.964 6.902 -9.190 1.00 67.75 104 LYS A N 1
ATOM 818 C CA . LYS A 1 104 ? -0.319 8.206 -8.944 1.00 67.75 104 LYS A CA 1
ATOM 819 C C . LYS A 1 104 ? -0.156 8.506 -7.448 1.00 67.75 104 LYS A C 1
ATOM 821 O O . LYS A 1 104 ? 0.049 9.651 -7.073 1.00 67.75 104 LYS A O 1
ATOM 826 N N . ARG A 1 105 ? -0.389 7.515 -6.584 1.00 63.41 105 ARG A N 1
ATOM 827 C CA . ARG A 1 105 ? -0.236 7.665 -5.131 1.00 63.41 105 ARG A CA 1
ATOM 828 C C . ARG A 1 105 ? 1.190 7.305 -4.744 1.00 63.41 105 ARG A C 1
ATOM 830 O O . ARG A 1 105 ? 1.674 6.291 -5.241 1.00 63.41 105 ARG A O 1
ATOM 837 N N . GLY A 1 106 ? 1.787 8.099 -3.855 1.00 71.06 106 GLY A N 1
ATOM 838 C CA . GLY A 1 106 ? 3.179 7.939 -3.447 1.00 71.06 106 GLY A CA 1
ATOM 839 C C . GLY A 1 106 ? 4.056 9.147 -3.783 1.00 71.06 106 GLY A C 1
ATOM 840 O O . GLY A 1 106 ? 3.527 10.214 -4.100 1.00 71.06 106 GLY A O 1
ATOM 841 N N . ASP A 1 107 ? 5.375 8.967 -3.732 1.00 78.75 107 ASP A N 1
ATOM 842 C CA . ASP A 1 107 ? 6.351 9.965 -4.181 1.00 78.75 107 ASP A CA 1
ATOM 843 C C . ASP A 1 107 ? 6.429 9.977 -5.717 1.00 78.75 107 ASP A C 1
ATOM 845 O O . ASP A 1 107 ? 7.100 9.164 -6.362 1.00 78.75 107 ASP A O 1
ATOM 849 N N . ASP A 1 108 ? 5.689 10.918 -6.304 1.00 75.12 108 ASP A N 1
ATOM 850 C CA . ASP A 1 108 ? 5.603 11.122 -7.750 1.00 75.12 108 ASP A CA 1
ATOM 851 C C . ASP A 1 108 ? 6.952 11.520 -8.365 1.00 75.12 108 ASP A C 1
ATOM 853 O O . ASP A 1 108 ? 7.221 11.194 -9.527 1.00 75.12 108 ASP A O 1
ATOM 857 N N . TYR A 1 109 ? 7.795 12.211 -7.595 1.00 84.56 109 TYR A N 1
ATOM 858 C CA . TYR A 1 109 ? 9.025 12.806 -8.086 1.00 84.56 109 TYR A CA 1
AT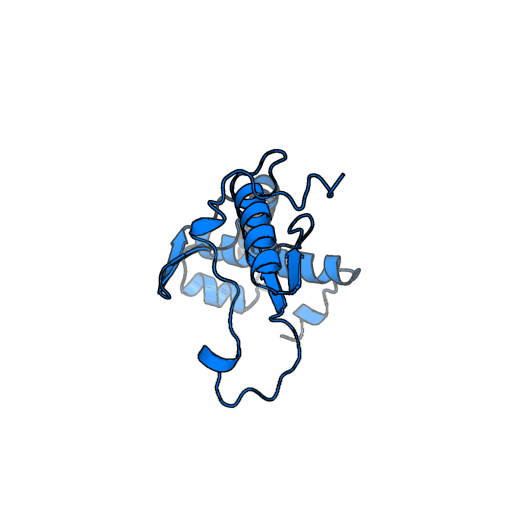OM 859 C C . TYR A 1 109 ? 10.103 11.737 -8.188 1.00 84.56 109 TYR A C 1
ATOM 861 O O . TYR A 1 109 ? 10.706 11.557 -9.250 1.00 84.56 109 TYR A O 1
ATOM 869 N N . LEU A 1 110 ? 10.270 10.944 -7.131 1.00 82.62 110 LEU A N 1
ATOM 870 C CA . LEU A 1 110 ? 11.190 9.816 -7.126 1.00 82.62 110 LEU A CA 1
ATOM 871 C C . LEU A 1 110 ? 10.764 8.742 -8.142 1.00 82.62 110 LEU A C 1
ATOM 873 O O . LEU A 1 110 ? 11.603 8.213 -8.877 1.00 82.62 110 LEU A O 1
ATOM 877 N N . GLY A 1 111 ? 9.455 8.492 -8.279 1.00 84.75 111 GLY A N 1
ATOM 878 C CA . GLY A 1 111 ? 8.907 7.639 -9.336 1.00 84.75 111 GLY A CA 1
ATOM 879 C C . GLY A 1 111 ? 9.260 8.138 -10.746 1.00 84.75 111 GLY A C 1
ATOM 880 O O . GLY A 1 111 ? 9.734 7.360 -11.582 1.00 84.75 111 GLY A O 1
ATOM 881 N N . LYS A 1 112 ? 9.108 9.444 -11.016 1.00 89.12 112 LYS A N 1
ATOM 882 C CA . LYS A 1 112 ? 9.532 10.064 -12.288 1.00 89.12 112 LYS A CA 1
ATOM 883 C C . LYS A 1 112 ? 11.034 9.920 -12.512 1.00 89.12 112 LYS A C 1
ATOM 885 O O . LYS A 1 112 ? 11.426 9.536 -13.614 1.00 89.12 112 LYS A O 1
ATOM 890 N N . LEU A 1 113 ? 11.870 10.181 -11.505 1.00 92.06 113 LEU A N 1
ATOM 891 C CA . LEU A 1 113 ? 13.327 10.043 -11.611 1.00 92.06 113 LEU A CA 1
ATOM 892 C C . LEU A 1 113 ? 13.734 8.617 -11.992 1.00 92.06 113 LEU A C 1
ATOM 894 O O . LEU A 1 113 ? 14.544 8.432 -12.899 1.00 92.06 113 LEU A O 1
ATOM 898 N N . LEU A 1 114 ? 13.114 7.604 -11.384 1.00 90.31 114 LEU A N 1
ATOM 899 C CA . LEU A 1 114 ? 13.351 6.204 -11.736 1.00 90.31 114 LEU A CA 1
ATOM 900 C C . LEU A 1 114 ? 12.929 5.875 -13.173 1.00 90.31 114 LEU A C 1
ATOM 902 O O . LEU A 1 114 ? 13.640 5.153 -13.873 1.00 90.31 114 LEU A O 1
ATOM 906 N N . VAL A 1 115 ? 11.808 6.423 -13.650 1.00 91.25 115 VAL A N 1
ATOM 907 C CA . VAL A 1 115 ? 11.367 6.258 -15.047 1.00 91.25 115 VAL A CA 1
ATOM 908 C C . VAL A 1 115 ? 12.302 6.984 -16.022 1.00 91.25 115 VAL A C 1
ATOM 910 O O . VAL A 1 115 ? 12.620 6.444 -17.085 1.00 91.25 115 VAL A O 1
ATOM 913 N N . HIS A 1 116 ? 12.792 8.174 -15.671 1.00 94.50 116 HIS A N 1
ATOM 914 C CA . HIS A 1 116 ? 13.794 8.895 -16.457 1.00 94.50 116 HIS A CA 1
ATOM 915 C C . HIS A 1 116 ? 15.128 8.141 -16.503 1.00 94.50 116 HIS A C 1
ATOM 917 O O . HIS A 1 116 ? 15.687 7.973 -17.587 1.00 94.50 116 HIS A O 1
ATOM 923 N N . GLY A 1 117 ? 15.590 7.594 -15.377 1.00 91.44 117 GLY A N 1
ATOM 924 C CA . GLY A 1 117 ? 16.765 6.722 -15.319 1.00 91.44 117 GLY A CA 1
ATOM 925 C C . GLY A 1 117 ? 16.578 5.439 -16.135 1.00 91.44 117 GLY A C 1
ATOM 926 O O . GLY A 1 117 ? 17.452 5.045 -16.904 1.00 91.44 117 GLY A O 1
ATOM 927 N N . ALA A 1 118 ? 15.398 4.818 -16.081 1.00 91.12 118 ALA A N 1
ATOM 928 C CA . ALA A 1 118 ? 15.080 3.695 -16.959 1.00 91.12 118 ALA A CA 1
ATOM 929 C C . ALA A 1 118 ? 15.162 4.099 -18.439 1.00 91.12 118 ALA A C 1
ATOM 931 O O . ALA A 1 118 ? 15.647 3.322 -19.259 1.00 91.12 118 ALA A O 1
ATOM 932 N N . ARG A 1 119 ? 14.743 5.323 -18.788 1.00 93.06 119 ARG A N 1
ATOM 933 C CA . ARG A 1 119 ? 14.804 5.845 -20.160 1.00 93.06 119 ARG A CA 1
ATOM 934 C C . ARG A 1 119 ? 16.233 6.043 -20.642 1.00 93.06 119 ARG A C 1
ATOM 936 O O . ARG A 1 119 ? 16.517 5.663 -21.777 1.00 93.06 119 ARG A O 1
ATOM 943 N N . THR A 1 120 ? 17.136 6.560 -19.813 1.00 90.06 120 THR A N 1
ATOM 944 C CA . THR A 1 120 ? 18.550 6.706 -20.194 1.00 90.06 120 THR A CA 1
ATOM 945 C C . THR A 1 120 ? 19.213 5.346 -20.413 1.00 90.06 120 THR A C 1
ATOM 947 O O . THR A 1 120 ? 19.850 5.147 -21.448 1.00 90.06 120 THR A O 1
ATOM 950 N N . VAL A 1 121 ? 18.971 4.368 -19.530 1.00 86.56 121 VAL A N 1
ATOM 951 C CA . VAL A 1 121 ? 19.448 2.979 -19.689 1.00 86.56 121 VAL A CA 1
ATOM 952 C C . VAL A 1 121 ? 18.881 2.344 -20.963 1.00 86.56 121 VAL A C 1
ATOM 954 O O . VAL A 1 121 ? 19.601 1.720 -21.748 1.00 86.56 121 VAL A O 1
ATOM 957 N N . LEU A 1 122 ? 17.586 2.545 -21.222 1.00 85.62 122 LEU A N 1
ATOM 958 C CA . LEU A 1 122 ? 16.906 2.042 -22.412 1.00 85.62 122 LEU A CA 1
ATOM 959 C C . LEU A 1 122 ? 17.494 2.638 -23.704 1.00 85.62 122 LEU A C 1
ATOM 961 O O . LEU A 1 122 ? 17.591 1.931 -24.709 1.00 85.62 122 LEU A O 1
ATOM 965 N N . LEU A 1 123 ? 17.897 3.909 -23.694 1.00 84.25 123 LEU A N 1
ATOM 966 C CA . LEU A 1 123 ? 18.547 4.571 -24.829 1.00 84.25 123 LEU A CA 1
ATOM 967 C C . LEU A 1 123 ? 19.985 4.078 -25.029 1.00 84.25 123 LEU A C 1
ATOM 969 O O . LEU A 1 123 ? 20.356 3.730 -26.148 1.00 84.25 123 LEU A O 1
ATOM 973 N N . TRP A 1 124 ? 20.770 3.970 -23.958 1.00 79.31 124 TRP A N 1
ATOM 974 C CA . TRP A 1 124 ? 22.161 3.510 -24.023 1.00 79.31 124 TRP A CA 1
ATOM 975 C C . TRP A 1 124 ? 22.294 2.038 -24.434 1.00 79.31 124 TRP A C 1
ATOM 977 O O . TRP A 1 124 ? 23.163 1.704 -25.239 1.00 79.31 124 TRP A O 1
ATOM 987 N N . SER A 1 125 ? 21.375 1.171 -23.995 1.00 74.69 125 SER A N 1
ATOM 988 C CA . SER A 1 125 ? 21.328 -0.241 -24.422 1.00 74.69 125 SER A CA 1
ATOM 989 C C . SER A 1 125 ? 21.118 -0.427 -25.934 1.00 74.69 125 SER A C 1
ATOM 991 O O . SER A 1 125 ? 21.448 -1.477 -26.487 1.00 74.69 125 SER A O 1
ATOM 993 N N . ARG A 1 126 ? 20.598 0.591 -26.641 1.00 68.31 126 ARG A N 1
ATOM 994 C CA . ARG A 1 126 ? 20.504 0.566 -28.111 1.00 68.31 126 ARG A CA 1
ATOM 995 C C . ARG A 1 126 ? 21.876 0.713 -28.766 1.00 68.31 126 ARG A C 1
ATOM 997 O O . AR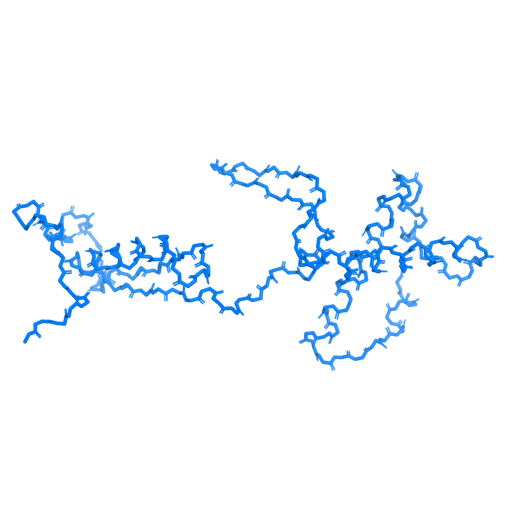G A 1 126 ? 22.111 0.067 -29.781 1.00 68.31 126 ARG A O 1
ATOM 1004 N N . ARG A 1 127 ? 22.769 1.515 -28.173 1.00 69.12 127 ARG A N 1
ATOM 1005 C CA . ARG A 1 127 ? 24.107 1.814 -28.708 1.00 69.12 127 ARG A CA 1
ATOM 1006 C C . ARG A 1 127 ? 25.134 0.716 -28.420 1.00 69.12 127 ARG A C 1
ATOM 1008 O O . ARG A 1 127 ? 25.976 0.468 -29.271 1.00 69.12 127 ARG A O 1
ATOM 1015 N N . LYS A 1 128 ? 25.057 0.033 -27.270 1.00 63.97 128 LYS A N 1
ATOM 1016 C CA . LYS A 1 128 ? 26.014 -1.022 -26.877 1.00 63.97 128 LYS A CA 1
ATOM 1017 C C . LYS A 1 128 ? 25.307 -2.379 -26.729 1.00 63.97 128 LYS A C 1
ATOM 1019 O O . LYS A 1 128 ? 24.397 -2.509 -25.912 1.00 63.97 128 LYS A O 1
ATOM 1024 N N . LYS A 1 129 ? 25.693 -3.385 -27.531 1.00 57.75 129 LYS A N 1
ATOM 1025 C CA . LYS A 1 129 ? 25.129 -4.758 -27.479 1.00 57.75 129 LYS A CA 1
ATOM 1026 C C . LYS A 1 129 ? 25.500 -5.499 -26.186 1.00 57.75 129 LYS A C 1
ATOM 1028 O O . LYS A 1 129 ? 24.675 -6.221 -25.641 1.00 57.75 129 LYS A O 1
ATOM 1033 N N . GLU A 1 130 ? 26.694 -5.242 -25.664 1.00 54.06 130 GLU A N 1
ATOM 1034 C CA . GLU A 1 130 ? 27.357 -5.976 -24.569 1.00 54.06 130 GLU A CA 1
ATOM 1035 C C . GLU A 1 130 ? 26.801 -5.751 -23.149 1.00 54.06 130 GLU A C 1
ATOM 1037 O O . GLU A 1 130 ? 27.401 -6.164 -22.168 1.00 54.06 130 GLU A O 1
ATOM 1042 N N . GLY A 1 131 ? 25.641 -5.108 -23.008 1.00 55.59 131 GLY A N 1
ATOM 1043 C CA . GLY A 1 131 ? 24.996 -4.876 -21.706 1.00 55.59 131 GLY A CA 1
ATOM 1044 C C . GLY A 1 131 ? 23.486 -5.087 -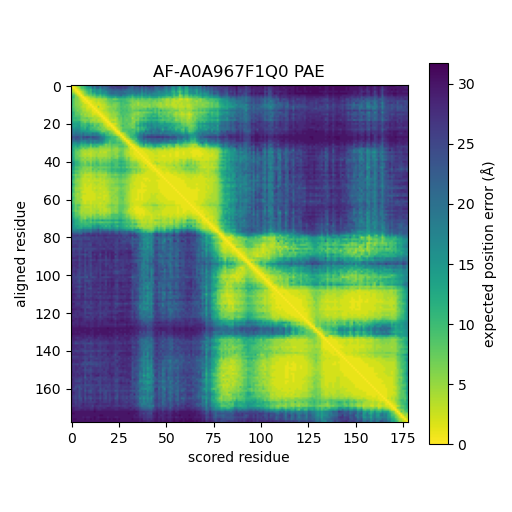21.728 1.00 55.59 131 GLY A C 1
ATOM 1045 O O . GLY A 1 131 ? 22.769 -4.596 -20.852 1.00 55.59 131 GLY A O 1
ATOM 1046 N N . ARG A 1 132 ? 22.965 -5.752 -22.766 1.00 62.00 132 ARG A N 1
ATOM 1047 C CA . ARG A 1 132 ? 21.527 -5.958 -22.921 1.00 62.00 132 ARG A CA 1
ATOM 1048 C C . ARG A 1 132 ? 21.078 -7.151 -22.099 1.00 62.00 132 ARG A C 1
ATOM 1050 O O . ARG A 1 132 ? 21.401 -8.295 -22.388 1.00 62.00 132 ARG A O 1
ATOM 1057 N N . SER A 1 133 ? 20.261 -6.880 -21.090 1.00 70.56 133 SER A N 1
ATOM 1058 C CA . SER A 1 133 ? 19.558 -7.948 -20.391 1.00 70.56 133 SER A CA 1
ATOM 1059 C C . SER A 1 133 ? 18.581 -8.624 -21.359 1.00 70.56 133 SER A C 1
ATOM 1061 O O . SER A 1 133 ? 17.703 -7.950 -21.906 1.00 70.56 133 SER A O 1
ATOM 1063 N N . ARG A 1 134 ? 18.682 -9.952 -21.512 1.00 79.69 134 ARG A N 1
ATOM 1064 C CA . ARG A 1 134 ? 17.732 -10.785 -22.281 1.00 79.69 134 ARG A CA 1
ATOM 1065 C C . ARG A 1 134 ? 16.271 -10.473 -21.938 1.00 79.69 134 ARG A C 1
ATOM 1067 O O . ARG A 1 134 ? 15.413 -10.405 -22.813 1.00 79.69 134 ARG A O 1
ATOM 1074 N N . TRP A 1 135 ? 15.995 -10.192 -20.664 1.00 81.94 135 TRP A N 1
ATOM 1075 C CA . TRP A 1 135 ? 14.670 -9.789 -20.191 1.00 81.94 135 TRP A CA 1
ATOM 1076 C C . TRP A 1 135 ? 14.182 -8.464 -20.802 1.00 81.94 135 TRP A C 1
ATOM 1078 O O . TRP A 1 135 ? 13.007 -8.348 -21.148 1.00 81.94 135 TRP A O 1
ATOM 1088 N N . GLN A 1 136 ? 15.062 -7.468 -20.962 1.00 82.94 136 GLN A N 1
ATOM 1089 C CA . GLN A 1 136 ? 14.700 -6.183 -21.574 1.00 82.94 136 GLN A CA 1
ATOM 1090 C C . GLN A 1 136 ? 14.366 -6.354 -23.058 1.00 82.94 136 GLN A C 1
ATOM 1092 O O . GLN A 1 136 ? 13.392 -5.771 -23.528 1.00 82.94 136 GLN A O 1
ATOM 1097 N N . GLU A 1 137 ? 15.141 -7.159 -23.788 1.00 83.25 137 GLU A N 1
ATOM 1098 C CA . GLU A 1 137 ? 14.886 -7.447 -25.205 1.00 83.25 137 GLU A CA 1
ATOM 1099 C C . GLU A 1 137 ? 13.564 -8.200 -25.392 1.00 83.25 137 GLU A C 1
ATOM 1101 O O . GLU A 1 137 ? 12.702 -7.745 -26.145 1.00 83.25 137 GLU A O 1
ATOM 1106 N N . ALA A 1 138 ? 13.339 -9.266 -24.618 1.00 86.06 138 ALA A N 1
ATOM 1107 C CA . ALA A 1 138 ? 12.085 -10.017 -24.640 1.00 86.06 138 ALA A CA 1
ATOM 1108 C C . ALA A 1 138 ? 10.868 -9.144 -24.280 1.00 86.06 138 ALA A C 1
ATOM 1110 O O . ALA A 1 138 ? 9.783 -9.300 -24.841 1.00 86.06 138 ALA A O 1
ATOM 1111 N N . LEU A 1 139 ? 11.022 -8.199 -23.345 1.00 86.56 139 LEU A N 1
ATOM 1112 C CA . LEU A 1 139 ? 9.938 -7.295 -22.967 1.00 86.56 139 LEU A CA 1
ATOM 1113 C C . LEU A 1 139 ? 9.644 -6.250 -24.048 1.00 86.56 139 LEU A C 1
ATOM 1115 O O . LEU A 1 139 ? 8.474 -5.969 -24.303 1.00 86.56 139 LEU A O 1
ATOM 1119 N N . ARG A 1 140 ? 10.675 -5.714 -24.707 1.00 86.31 140 ARG A N 1
ATOM 1120 C CA . ARG A 1 140 ? 10.520 -4.790 -25.842 1.00 86.31 140 ARG A CA 1
ATOM 1121 C C . ARG A 1 140 ? 9.856 -5.444 -27.042 1.00 86.31 140 ARG A C 1
ATOM 1123 O O . ARG A 1 140 ? 9.069 -4.784 -27.705 1.00 86.31 140 ARG A O 1
ATOM 1130 N N . ALA A 1 141 ? 10.152 -6.716 -27.300 1.00 88.81 141 ALA A N 1
ATOM 1131 C CA . ALA A 1 141 ? 9.565 -7.443 -28.421 1.00 88.81 141 ALA A CA 1
ATOM 1132 C C . ALA A 1 141 ? 8.032 -7.542 -28.320 1.00 88.81 141 ALA A C 1
ATOM 1134 O O . ALA A 1 141 ? 7.355 -7.634 -29.336 1.00 88.81 141 ALA A O 1
ATOM 1135 N N . ARG A 1 142 ? 7.478 -7.496 -27.099 1.00 93.12 142 ARG A N 1
ATOM 1136 C CA . ARG A 1 142 ? 6.050 -7.745 -26.843 1.00 93.12 142 ARG A CA 1
ATOM 1137 C C . ARG A 1 142 ? 5.270 -6.568 -26.254 1.00 93.12 142 ARG A C 1
ATOM 1139 O O . ARG A 1 142 ? 4.050 -6.655 -26.176 1.00 93.12 142 ARG A O 1
ATOM 1146 N N . ARG A 1 143 ? 5.922 -5.497 -25.772 1.00 90.56 143 ARG A N 1
ATOM 1147 C CA . ARG A 1 143 ? 5.259 -4.364 -25.083 1.00 90.56 143 ARG A CA 1
ATOM 1148 C C . ARG A 1 143 ? 5.711 -3.001 -25.616 1.00 90.56 143 ARG A C 1
ATOM 1150 O O . ARG A 1 143 ? 6.879 -2.841 -25.963 1.00 90.56 143 ARG A O 1
ATOM 1157 N N . PRO A 1 144 ? 4.829 -1.981 -25.584 1.00 92.75 144 PRO A N 1
ATOM 1158 C CA . PRO A 1 144 ? 5.194 -0.622 -25.972 1.00 92.75 144 PRO A CA 1
ATOM 1159 C C . PRO A 1 144 ? 6.236 -0.018 -25.022 1.00 92.75 144 PRO A C 1
ATOM 1161 O O . PRO A 1 144 ? 6.266 -0.319 -23.826 1.00 92.75 144 PRO A O 1
ATOM 1164 N N . THR A 1 145 ? 7.049 0.904 -25.541 1.00 89.94 145 THR A N 1
ATOM 1165 C CA . THR A 1 145 ? 8.203 1.505 -24.850 1.00 89.94 145 THR A CA 1
ATOM 1166 C C . THR A 1 145 ? 7.890 2.011 -23.443 1.00 89.94 145 THR A C 1
ATOM 1168 O O . THR A 1 145 ? 8.631 1.715 -22.512 1.00 89.94 145 THR A O 1
ATOM 1171 N N . ASN A 1 146 ? 6.780 2.730 -23.250 1.00 89.25 146 ASN A N 1
ATOM 1172 C CA . ASN A 1 146 ? 6.430 3.283 -21.937 1.00 89.25 146 ASN A CA 1
ATOM 1173 C C . ASN A 1 146 ? 6.170 2.190 -20.885 1.00 89.25 146 ASN A C 1
ATOM 1175 O O . ASN A 1 146 ? 6.521 2.370 -19.723 1.00 89.25 146 ASN A O 1
ATOM 1179 N N . VAL A 1 147 ? 5.634 1.033 -21.287 1.00 88.19 147 VAL A N 1
ATOM 1180 C CA . VAL A 1 147 ? 5.450 -0.119 -20.388 1.00 88.19 147 VAL A CA 1
ATOM 1181 C C . VAL A 1 147 ? 6.797 -0.736 -20.021 1.00 88.19 147 VAL A C 1
ATOM 1183 O O . VAL A 1 147 ? 7.015 -1.076 -18.862 1.00 88.19 147 VAL A O 1
ATOM 1186 N N . VAL A 1 148 ? 7.721 -0.834 -20.981 1.00 89.00 148 VAL A N 1
ATOM 1187 C CA . VAL A 1 148 ? 9.088 -1.317 -20.728 1.00 89.00 148 VAL A CA 1
ATOM 1188 C C . VAL A 1 148 ? 9.806 -0.407 -19.726 1.00 89.00 148 VAL A C 1
ATOM 1190 O O . VAL A 1 148 ? 10.425 -0.904 -18.789 1.00 89.00 148 VAL A O 1
ATOM 1193 N N . LEU A 1 149 ? 9.679 0.916 -19.880 1.00 90.50 149 LEU A N 1
ATOM 1194 C CA . LEU A 1 149 ? 10.272 1.902 -18.970 1.00 90.50 149 LEU A CA 1
ATOM 1195 C C . LEU A 1 149 ? 9.749 1.759 -17.539 1.00 90.50 149 LEU A C 1
ATOM 1197 O O . LEU A 1 149 ? 10.544 1.684 -16.606 1.00 90.50 149 LEU A O 1
ATOM 1201 N N . VAL A 1 150 ? 8.426 1.675 -17.368 1.00 88.44 150 VAL A N 1
ATOM 1202 C CA . VAL A 1 150 ? 7.808 1.507 -16.043 1.00 88.44 150 VAL A CA 1
ATOM 1203 C C . VAL A 1 150 ? 8.205 0.168 -15.422 1.00 88.44 150 VAL A C 1
ATOM 1205 O O . VAL A 1 150 ? 8.529 0.118 -14.241 1.00 88.44 150 VAL A O 1
ATOM 1208 N N . ALA A 1 151 ? 8.261 -0.910 -16.207 1.00 87.62 151 ALA A N 1
ATOM 1209 C CA . ALA A 1 151 ? 8.703 -2.214 -15.716 1.00 87.62 151 ALA A CA 1
ATOM 1210 C C . ALA A 1 151 ? 10.175 -2.204 -15.270 1.00 87.62 151 ALA A C 1
ATOM 1212 O O . ALA A 1 151 ? 10.516 -2.800 -14.249 1.00 87.62 151 ALA A O 1
ATOM 1213 N N . MET A 1 152 ? 11.053 -1.519 -16.009 1.00 88.19 152 MET A N 1
ATOM 1214 C CA . MET A 1 152 ? 12.454 -1.332 -15.618 1.00 88.19 152 MET A CA 1
ATOM 1215 C C . MET A 1 152 ? 12.576 -0.508 -14.337 1.00 88.19 152 MET A C 1
ATOM 1217 O O . MET A 1 152 ? 13.304 -0.913 -13.435 1.00 88.19 152 MET A O 1
ATOM 1221 N N . ALA A 1 153 ? 11.838 0.599 -14.236 1.00 88.69 153 ALA A N 1
ATOM 1222 C CA . ALA A 1 153 ? 11.796 1.428 -13.036 1.00 88.69 153 ALA A CA 1
ATOM 1223 C C . ALA A 1 153 ? 11.304 0.629 -11.818 1.00 88.69 153 ALA A C 1
ATOM 1225 O O . ALA A 1 153 ? 11.944 0.660 -10.772 1.00 88.69 153 ALA A O 1
ATOM 1226 N N . ASN A 1 154 ? 10.231 -0.155 -11.973 1.00 86.25 154 ASN A N 1
ATOM 1227 C CA . ASN A 1 154 ? 9.699 -1.027 -10.925 1.00 86.25 154 ASN A CA 1
ATOM 1228 C C . ASN A 1 154 ? 10.740 -2.073 -10.488 1.00 86.25 154 ASN A C 1
ATOM 1230 O O . ASN A 1 154 ? 10.993 -2.236 -9.297 1.00 86.25 154 ASN A O 1
ATOM 1234 N N . LYS A 1 155 ? 11.430 -2.720 -11.438 1.00 85.19 155 LYS A N 1
ATOM 1235 C CA . LYS A 1 155 ? 12.511 -3.665 -11.120 1.00 85.19 155 LYS A CA 1
ATOM 1236 C C . LYS A 1 155 ? 13.637 -2.996 -10.325 1.00 85.19 155 LYS A C 1
ATOM 1238 O O . LYS A 1 155 ? 14.106 -3.577 -9.353 1.00 85.19 155 LYS A O 1
ATOM 1243 N N . THR A 1 156 ? 14.059 -1.792 -10.714 1.00 86.69 156 THR A N 1
ATOM 1244 C CA . THR A 1 156 ? 15.082 -1.025 -9.985 1.00 86.69 156 THR A CA 1
ATOM 1245 C C . THR A 1 156 ? 14.608 -0.645 -8.585 1.00 86.69 156 THR A C 1
ATOM 1247 O O . THR A 1 156 ? 15.354 -0.846 -7.635 1.00 86.69 156 THR A O 1
ATOM 1250 N N . ALA A 1 157 ? 13.364 -0.184 -8.439 1.00 86.75 157 ALA A N 1
ATOM 1251 C CA . ALA A 1 157 ? 12.773 0.137 -7.142 1.00 86.75 157 ALA A CA 1
ATOM 1252 C C . ALA A 1 157 ? 12.813 -1.058 -6.177 1.00 86.75 157 ALA A C 1
ATOM 1254 O O . ALA A 1 157 ? 13.218 -0.907 -5.032 1.00 86.75 157 ALA A O 1
ATOM 1255 N N . ARG A 1 158 ? 12.480 -2.267 -6.651 1.00 82.88 158 ARG A N 1
ATOM 1256 C CA . ARG A 1 158 ? 12.533 -3.486 -5.822 1.00 82.88 158 ARG A CA 1
ATOM 1257 C C . ARG A 1 158 ? 13.955 -3.858 -5.396 1.00 82.88 158 ARG A C 1
ATOM 1259 O O . ARG A 1 158 ? 14.140 -4.356 -4.292 1.00 82.88 158 ARG A O 1
ATOM 1266 N N . VAL A 1 159 ? 14.955 -3.612 -6.247 1.00 82.56 159 VAL A N 1
ATOM 1267 C CA . VAL A 1 159 ? 16.372 -3.817 -5.893 1.00 82.56 159 VAL A CA 1
ATOM 1268 C C . VAL A 1 159 ? 16.811 -2.813 -4.829 1.00 82.56 159 VAL A C 1
ATOM 1270 O O . VAL A 1 159 ? 17.413 -3.215 -3.839 1.00 82.56 159 VAL A O 1
ATOM 1273 N N . VAL A 1 160 ? 16.472 -1.532 -5.004 1.00 85.00 160 VAL A N 1
ATOM 1274 C CA . VAL A 1 160 ? 16.772 -0.476 -4.024 1.00 85.00 160 VAL A CA 1
ATOM 1275 C C . VAL A 1 160 ? 16.121 -0.790 -2.677 1.00 85.00 160 VAL A C 1
ATOM 1277 O O . VAL A 1 160 ? 16.806 -0.747 -1.662 1.00 85.00 160 VAL A O 1
ATOM 1280 N N . TRP A 1 161 ? 14.851 -1.199 -2.659 1.00 82.81 161 TRP A N 1
ATOM 1281 C CA . TRP A 1 161 ? 14.170 -1.603 -1.427 1.00 82.81 161 TRP A CA 1
ATOM 1282 C C . TRP A 1 161 ? 14.864 -2.768 -0.723 1.00 82.81 161 TRP A C 1
ATOM 1284 O O . TRP A 1 161 ? 15.075 -2.720 0.486 1.00 82.81 161 TRP A O 1
ATOM 1294 N N . ALA A 1 162 ? 15.235 -3.811 -1.474 1.00 82.12 162 ALA A N 1
ATOM 1295 C CA . ALA A 1 162 ? 15.917 -4.975 -0.918 1.00 82.12 162 ALA A CA 1
ATOM 1296 C C . ALA A 1 162 ? 17.264 -4.587 -0.293 1.00 82.12 162 ALA A C 1
ATOM 1298 O O . ALA A 1 162 ? 17.585 -5.061 0.792 1.00 82.12 162 ALA A O 1
ATOM 1299 N N . MET A 1 163 ? 18.011 -3.692 -0.944 1.00 85.81 163 MET A N 1
ATOM 1300 C CA . MET A 1 163 ? 19.261 -3.150 -0.413 1.00 85.81 163 MET A CA 1
ATOM 1301 C C . MET A 1 163 ? 19.033 -2.340 0.867 1.00 85.81 163 MET A C 1
ATOM 1303 O O . MET A 1 163 ? 19.661 -2.616 1.884 1.00 85.81 163 MET A O 1
ATOM 1307 N N . LEU A 1 164 ? 18.102 -1.380 0.840 1.00 83.62 164 LEU A N 1
ATOM 1308 C CA . LEU A 1 164 ? 17.816 -0.500 1.977 1.00 83.62 164 LEU A CA 1
ATOM 1309 C C . LEU A 1 164 ? 17.279 -1.276 3.183 1.00 83.62 164 LEU A C 1
ATOM 1311 O O . LEU A 1 164 ? 17.725 -1.053 4.304 1.00 83.62 164 LEU A O 1
ATOM 1315 N N . SER A 1 165 ? 16.376 -2.229 2.953 1.00 80.69 165 SER A N 1
ATOM 1316 C CA . SER A 1 165 ? 15.767 -3.037 4.019 1.00 80.69 165 SER A CA 1
ATOM 1317 C C . SER A 1 165 ? 16.756 -3.993 4.682 1.00 80.69 165 SER A C 1
ATOM 1319 O O . SER A 1 165 ? 16.543 -4.401 5.819 1.00 80.69 165 SER A O 1
ATOM 1321 N N . ARG A 1 166 ? 17.825 -4.375 3.972 1.00 84.00 166 ARG A N 1
ATOM 1322 C CA . ARG A 1 166 ? 18.868 -5.283 4.470 1.00 84.00 166 ARG A CA 1
ATOM 1323 C C . ARG A 1 166 ? 20.140 -4.559 4.914 1.00 84.00 166 ARG A C 1
ATOM 1325 O O . ARG A 1 166 ? 21.045 -5.207 5.423 1.00 84.00 166 ARG A O 1
ATOM 1332 N N . GLY A 1 167 ? 20.230 -3.242 4.709 1.00 87.50 167 GLY A N 1
ATOM 1333 C CA . GLY A 1 167 ? 21.463 -2.480 4.927 1.00 87.50 167 GLY A CA 1
ATOM 1334 C C . GLY A 1 167 ? 22.614 -2.909 4.006 1.00 87.50 167 GLY A C 1
ATOM 1335 O O . GLY A 1 167 ? 23.780 -2.766 4.363 1.00 87.50 167 GLY A O 1
ATOM 1336 N N . GLU A 1 168 ? 22.303 -3.468 2.835 1.00 86.12 168 GLU A N 1
ATOM 1337 C CA . GLU A 1 168 ? 23.283 -4.014 1.894 1.00 86.12 168 GLU A CA 1
ATOM 1338 C C . GLU A 1 168 ? 23.645 -3.003 0.794 1.00 86.12 168 GLU A C 1
ATOM 1340 O O . GLU A 1 168 ? 22.824 -2.203 0.343 1.00 86.12 168 GLU A O 1
ATOM 1345 N N . THR A 1 169 ? 24.883 -3.071 0.302 1.00 87.88 169 THR A N 1
ATOM 1346 C CA . THR A 1 169 ? 25.341 -2.298 -0.860 1.00 87.88 169 THR A CA 1
ATOM 1347 C C . THR A 1 169 ? 25.010 -3.005 -2.177 1.00 87.88 169 THR A C 1
ATOM 1349 O O . THR A 1 169 ? 24.793 -4.217 -2.227 1.00 87.88 169 THR A O 1
ATOM 1352 N N . PHE A 1 170 ? 24.960 -2.248 -3.279 1.00 84.12 170 PHE A N 1
ATOM 1353 C CA . PHE A 1 170 ? 24.659 -2.816 -4.594 1.00 84.12 170 PHE A CA 1
ATOM 1354 C C . PHE A 1 170 ? 25.778 -3.765 -5.035 1.00 84.12 170 PHE A C 1
ATOM 1356 O O . PHE A 1 170 ? 26.929 -3.352 -5.156 1.00 84.12 170 PHE A O 1
ATOM 1363 N N . ARG A 1 171 ? 25.428 -5.019 -5.346 1.00 79.94 171 ARG A N 1
ATOM 1364 C CA . ARG A 1 171 ? 26.361 -6.022 -5.879 1.00 79.94 171 ARG A CA 1
ATOM 1365 C C . ARG A 1 171 ? 26.051 -6.299 -7.347 1.00 79.94 171 ARG A C 1
ATOM 1367 O O . ARG A 1 171 ? 24.990 -6.824 -7.678 1.00 79.94 171 ARG A O 1
ATOM 1374 N N . ALA A 1 172 ? 26.984 -5.956 -8.233 1.00 66.94 172 ALA A N 1
ATOM 1375 C CA . ALA A 1 172 ? 26.826 -6.162 -9.674 1.00 66.94 172 ALA A CA 1
ATOM 1376 C C . ALA A 1 172 ? 26.913 -7.647 -10.087 1.00 66.94 172 ALA A C 1
ATOM 1378 O O . ALA A 1 172 ? 26.311 -8.042 -11.084 1.00 66.94 172 ALA A O 1
ATOM 1379 N N . GLU A 1 173 ? 27.612 -8.471 -9.303 1.00 54.28 173 GLU A N 1
ATOM 1380 C CA . GLU A 1 173 ? 27.954 -9.863 -9.635 1.00 54.28 173 GLU A CA 1
ATOM 1381 C C . GLU A 1 173 ? 26.731 -10.782 -9.773 1.00 54.28 173 GLU A C 1
ATOM 1383 O O . GLU A 1 173 ? 26.676 -11.608 -10.683 1.00 54.28 173 GLU A O 1
ATOM 1388 N N . ALA A 1 174 ? 25.676 -10.564 -8.980 1.00 52.47 174 ALA A N 1
ATOM 1389 C CA . ALA A 1 174 ? 24.434 -11.343 -9.065 1.00 52.47 174 ALA A CA 1
ATOM 1390 C C . ALA A 1 174 ? 23.671 -11.157 -10.397 1.00 52.47 174 ALA A C 1
ATOM 1392 O O . ALA A 1 174 ? 22.742 -11.905 -10.694 1.00 52.47 174 ALA A O 1
ATOM 1393 N N . ARG A 1 175 ? 24.036 -10.154 -11.209 1.00 45.78 175 ARG A N 1
ATOM 1394 C CA . ARG A 1 175 ? 23.413 -9.853 -12.508 1.00 45.78 175 ARG A CA 1
ATOM 1395 C C . ARG A 1 175 ? 24.116 -10.505 -13.702 1.00 45.78 175 ARG A C 1
ATOM 1397 O O . ARG A 1 175 ? 23.531 -10.492 -14.779 1.00 45.78 175 ARG A O 1
ATOM 1404 N N . ALA A 1 176 ? 25.339 -11.012 -13.533 1.00 38.09 176 ALA A N 1
ATOM 1405 C CA . ALA A 1 176 ? 26.111 -11.653 -14.602 1.00 38.09 176 ALA A CA 1
ATOM 1406 C C . ALA A 1 176 ? 25.838 -13.166 -14.715 1.00 38.09 176 ALA A C 1
ATOM 1408 O O . ALA A 1 176 ? 26.088 -13.752 -15.763 1.00 38.09 176 ALA A O 1
ATOM 1409 N N . ALA A 1 177 ? 25.298 -13.782 -13.658 1.00 31.95 177 ALA A N 1
ATOM 1410 C CA . ALA A 1 177 ? 25.060 -15.225 -13.565 1.00 31.95 177 ALA A CA 1
ATOM 1411 C C . ALA A 1 177 ? 23.631 -15.682 -13.953 1.00 31.95 177 ALA A C 1
ATOM 1413 O O . ALA A 1 177 ? 23.319 -16.861 -13.797 1.00 31.95 177 ALA A O 1
ATOM 1414 N N . ALA A 1 178 ? 22.759 -14.786 -14.440 1.00 31.31 178 ALA A N 1
ATOM 1415 C CA . ALA A 1 178 ? 21.360 -15.075 -14.803 1.00 31.31 178 ALA A CA 1
ATOM 1416 C C . ALA A 1 178 ? 20.955 -14.426 -16.136 1.00 31.31 178 ALA A C 1
ATOM 1418 O O . ALA A 1 178 ? 20.246 -15.084 -16.933 1.00 31.31 178 ALA A O 1
#

Solvent-accessible surface area (backbone atoms only — not comparable to full-atom values): 10866 Å² total; per-residue (Å²): 130,81,60,85,82,76,65,63,89,90,58,63,68,92,77,60,73,72,67,59,57,71,80,78,42,85,79,66,87,68,89,68,59,56,76,44,82,46,81,46,96,56,88,52,97,82,30,67,58,43,53,53,48,54,52,51,42,47,56,41,42,71,50,54,30,46,66,48,77,60,79,66,76,88,62,78,70,85,51,61,27,46,45,27,23,55,32,61,33,75,47,74,60,96,93,46,80,44,82,51,62,69,27,83,51,56,46,59,63,63,31,47,50,37,33,50,52,27,45,53,52,58,55,50,45,72,77,40,78,94,72,59,54,69,68,58,54,60,42,53,77,76,41,59,69,71,59,46,25,44,52,47,21,29,54,51,38,52,50,51,45,55,24,64,78,66,75,48,77,92,69,72,68,78,69,77,81,114

Sequence (178 aa):
MPDPIETLPNLDDASFRQVERGRLLPSASNTNWPRILLLHGSLRNRSFSRLVTEEAARILRRFGAETRTFNLSGLPLPDDAAWLGLVPRQYSSGGKERIGRISKRGDDYLGKLLVHGARTVLLWSRRKKEGRSRWQEALRARRPTNVVLVAMANKTARVVWAMLSRGETFRAEARAAA

Mean predicted aligned error: 15.85 Å

pLDDT: mean 76.34, std 14.0, range [31.31, 94.5]

Foldseek 3Di:
DPDPLLDDPVDDPVPDDADDPCVVDVDDPDPDAAEEEFEFDDPDPDGPSVVVSSSVCSSSVSNRHHYDYDDCPPPDDPAVCVQLLLAFDWDDDPRDIDTHHRGPHHNPPLNVVLLVVLVVVVVVCVVDVVPDDPVLVVCVVPDDPSNSSSVSSSVVRRVVCVCVVVVHDDDPVVVVVD

InterPro domains:
  IPR003346 Transposase IS116/IS110/IS902, C-terminal [PF02371] (81-126)
  IPR029039 Flavoprotein-like superfamily [G3DSA:3.40.50.360] (3-92)
  IPR029039 Flavoprotein-like superfamily [SSF52218] (9-81)
  IPR047650 Transposase IS110-like [PTHR33055] (81-175)

Secondary structure (DSSP, 8-state):
---TTT--TTS-GGG-----HHHH-TT----SPPEEEE--S--SSS-HHHHHHHHHHHHHHHTT-EEEE---TTPPPS-HHHHTT-SEEEEEETTEEEEEEEP--S-HHHHHHHHHHHHHHHHHHHH-GGG--HHHHHHHHHS-HHHHHHHHHHHHHHHHHHHHHHTPPP-SGGGT--

Organism: NCBI:txid374515

Nearest PDB structures (foldseek):
  2fzv-assembly1_B  TM=8.580E-01  e=3.001E-04  Shigella flexneri 2a str. 2457T
  2fzv-assembly1_A  TM=8.533E-01  e=5.503E-04  Shigella flexneri 2a str. 2457T
  2fzv-assembly1_C  TM=8.445E-01  e=1.367E-03  Shigella flexneri 2a str. 2457T
  2q62-assembly2_F  TM=7.168E-01  e=3.006E-03  Sinorhizobium meliloti
  6vw9-assembly1_B-2  TM=3.528E-01  e=1.860E+00  Caenorhabditis elegans

Radius of gyration: 25.87 Å; Cα contacts (8 Å, |Δi|>4): 155; chains: 1; bounding box: 61×41×68 Å